Protein AF-A0A2K5IPX1-F1 (afdb_monomer)

Sequence (178 aa):
AFFWLVSLLISSLVWFMARVITDNKDGPTQKYLLIFGAFVSVYIQEVFRFAYYRLLKKASEGLKTINPGETAPSMRLLAYAFMTLVIILLHVFWGIVFFDGCEKKKWCLLLIVLLTHLLVSAQTFISSYYGINLVSAFIILVLMGTWAFFVAGGSCRSLKLCLLCQDKDFLLYNQRSR

Secondary structure (DSSP, 8-state):
-HHHHHHHHHHHHHHHHHHHHHTTS-HHHHHHHHHHHHHHHHHHHHHHHHHHHHHHHHHHHHHHHH-TT----HHHHHHHHHHHHHHHHHHHHHHHHHHHHHHTT-HHHHHHHHHHHHHHHHHHH-TT-HHHHHHHHHHHHHHHHHHHHHHTT--HHHHHHHHTT-THHHHHHHHH--

Foldseek 3Di:
DVLQVVLVVVLVVVVVVVCVVCVPDDPVVVVVVVVVSVVSSVVSNVVSVVVVVVVVVVVVVVVCVVPVDDPDDPVVVVLVVLLVVLVVLLVVLLVLQCVLCVVVVPVVSNVVSVVLVVVLVVLVVPPPCSPVNSVVSVVSSVVSVVVSCVSVVHDPVNVVCVVVVVCVVVVVVVVVVD

Organism: Colobus angolensis palliatus (NCBI:txid336983)

Mean predicted aligned error: 14.28 Å

Structure (mmCIF, N/CA/C/O backbone):
data_AF-A0A2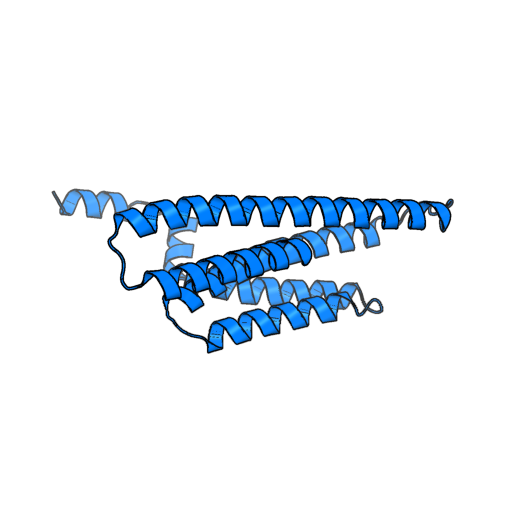K5IPX1-F1
#
_entry.id   AF-A0A2K5IPX1-F1
#
loop_
_atom_site.group_PDB
_atom_site.id
_atom_site.type_symbol
_atom_site.label_atom_id
_atom_site.label_alt_id
_atom_site.label_comp_id
_atom_site.label_asym_id
_atom_site.label_entity_id
_atom_site.label_seq_id
_atom_site.pdbx_PDB_ins_code
_atom_site.Cartn_x
_atom_site.Cartn_y
_atom_site.Cartn_z
_atom_site.occupancy
_atom_site.B_iso_or_equiv
_atom_site.auth_seq_id
_atom_site.auth_comp_id
_atom_site.auth_asym_id
_atom_site.auth_atom_id
_atom_site.pdbx_PDB_mode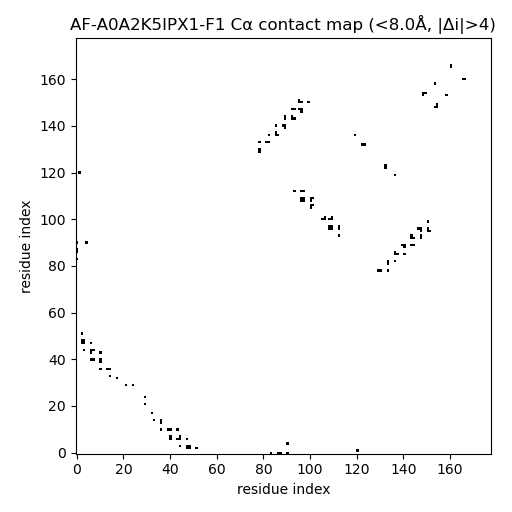l_num
ATOM 1 N N . ALA A 1 1 ? 3.191 -5.043 -6.472 1.00 53.41 1 ALA A N 1
ATOM 2 C CA . ALA A 1 1 ? 2.332 -4.205 -5.612 1.00 53.41 1 ALA A CA 1
ATOM 3 C C . ALA A 1 1 ? 0.844 -4.383 -5.945 1.00 53.41 1 ALA A C 1
ATOM 5 O O . ALA A 1 1 ? 0.111 -4.819 -5.071 1.00 53.41 1 ALA A O 1
ATOM 6 N N . PHE A 1 2 ? 0.424 -4.224 -7.211 1.00 62.25 2 PHE A N 1
ATOM 7 C CA . PHE A 1 2 ? -0.948 -4.514 -7.675 1.00 62.25 2 PHE A CA 1
ATOM 8 C C . PHE A 1 2 ? -1.516 -5.861 -7.178 1.00 62.25 2 PHE A C 1
ATOM 10 O O . PHE A 1 2 ? -2.516 -5.883 -6.472 1.00 62.25 2 PHE A O 1
ATOM 17 N N . PHE A 1 3 ? -0.827 -6.978 -7.444 1.00 65.75 3 PHE A N 1
ATOM 18 C CA . PHE A 1 3 ? -1.267 -8.315 -7.006 1.00 65.75 3 PHE A CA 1
ATOM 19 C C . PHE A 1 3 ? -1.369 -8.484 -5.483 1.00 65.75 3 PHE A C 1
ATOM 21 O O . PHE A 1 3 ? -2.189 -9.259 -5.004 1.00 65.75 3 PHE A O 1
ATOM 28 N N . TRP A 1 4 ? -0.564 -7.741 -4.724 1.00 70.19 4 TRP A N 1
ATOM 29 C CA . TRP A 1 4 ? -0.614 -7.748 -3.263 1.00 70.19 4 TRP A CA 1
ATOM 30 C C . TRP A 1 4 ? -1.805 -6.940 -2.719 1.00 70.19 4 TRP A C 1
ATOM 32 O O . TRP A 1 4 ? -2.346 -7.270 -1.673 1.00 70.19 4 TRP A O 1
ATOM 42 N N . LEU A 1 5 ? -2.275 -5.914 -3.436 1.00 61.34 5 LEU A N 1
ATOM 43 C CA . LEU A 1 5 ? -3.517 -5.228 -3.066 1.00 61.34 5 LEU A CA 1
ATOM 44 C C . LEU A 1 5 ? -4.761 -5.980 -3.491 1.00 61.34 5 LEU A C 1
ATOM 46 O O . LEU A 1 5 ? -5.743 -5.952 -2.764 1.00 61.34 5 LEU A O 1
ATOM 50 N N . VAL A 1 6 ? -4.732 -6.667 -4.631 1.00 69.56 6 VAL A N 1
ATOM 51 C CA . VAL A 1 6 ? -5.851 -7.525 -5.033 1.00 69.56 6 VAL A CA 1
ATOM 52 C C . VAL A 1 6 ? -6.066 -8.624 -3.988 1.00 69.56 6 VAL A C 1
ATOM 54 O O . VAL A 1 6 ? -7.203 -8.872 -3.596 1.00 69.56 6 VAL A O 1
ATOM 57 N N . SER A 1 7 ? -4.992 -9.216 -3.452 1.00 77.94 7 SER A N 1
ATOM 58 C CA . SER A 1 7 ? -5.108 -10.196 -2.366 1.00 77.94 7 SER A CA 1
ATOM 59 C C . SER A 1 7 ? -5.664 -9.589 -1.073 1.00 77.94 7 SER A C 1
ATOM 61 O O . SER A 1 7 ? -6.525 -10.200 -0.437 1.00 77.94 7 SER A O 1
ATOM 63 N N . LEU A 1 8 ? -5.239 -8.376 -0.706 1.00 72.38 8 LEU A N 1
ATOM 64 C CA . LEU A 1 8 ? -5.760 -7.643 0.454 1.00 72.38 8 LEU A CA 1
ATOM 65 C C . LEU A 1 8 ? -7.223 -7.211 0.292 1.00 72.38 8 LEU A C 1
ATOM 67 O O . LEU A 1 8 ? -7.990 -7.329 1.242 1.00 72.38 8 LEU A O 1
ATOM 71 N N . LEU A 1 9 ? -7.622 -6.758 -0.897 1.00 75.06 9 LEU A N 1
ATOM 72 C CA . LEU A 1 9 ? -8.988 -6.345 -1.221 1.00 75.06 9 LEU A CA 1
ATOM 73 C C . LEU A 1 9 ? -9.948 -7.537 -1.170 1.00 75.06 9 LEU A C 1
ATOM 75 O O . LEU A 1 9 ? -11.024 -7.447 -0.588 1.00 75.06 9 LEU A O 1
ATOM 79 N N . ILE A 1 10 ? -9.546 -8.677 -1.736 1.00 74.62 10 ILE A N 1
ATOM 80 C CA . ILE A 1 10 ? -10.332 -9.912 -1.645 1.00 74.62 10 ILE A CA 1
ATOM 81 C C . ILE A 1 10 ? -10.421 -10.362 -0.181 1.00 74.62 10 ILE A C 1
ATOM 83 O O . ILE A 1 10 ? -11.496 -10.733 0.283 1.00 74.62 10 ILE A O 1
ATOM 87 N N . SER A 1 11 ? -9.327 -10.258 0.579 1.00 75.69 11 SER A N 1
ATOM 88 C CA . SER A 1 11 ? -9.320 -10.597 2.007 1.00 75.69 11 SER A CA 1
ATOM 89 C C . SER A 1 11 ? -10.241 -9.693 2.836 1.00 75.69 11 SER A C 1
ATOM 91 O O . SER A 1 11 ? -10.954 -10.184 3.712 1.00 75.69 11 SER A O 1
ATOM 93 N N . SER A 1 12 ? -10.274 -8.386 2.557 1.00 74.81 12 SER A N 1
ATOM 94 C CA . SER A 1 12 ? -11.138 -7.439 3.269 1.00 74.81 12 SER A CA 1
ATOM 95 C C . SER A 1 12 ? -12.611 -7.576 2.875 1.00 74.81 12 SER A C 1
ATOM 97 O O . SER A 1 12 ? -13.475 -7.456 3.741 1.00 74.81 12 SER A O 1
ATOM 99 N N . LEU A 1 13 ? -12.914 -7.916 1.616 1.00 75.50 13 LEU A N 1
ATOM 100 C CA . LEU A 1 13 ? -14.268 -8.259 1.165 1.00 75.50 13 LEU A CA 1
ATOM 101 C C . LEU A 1 13 ? -14.794 -9.515 1.864 1.00 75.50 13 LEU A C 1
ATOM 103 O O . LEU A 1 13 ? -15.919 -9.514 2.357 1.00 75.50 13 LEU A O 1
ATOM 107 N N . VAL A 1 14 ? -13.975 -10.565 1.962 1.00 77.31 14 VAL A N 1
ATOM 108 C CA . VAL A 1 14 ? -14.332 -11.795 2.688 1.00 77.31 14 VAL A CA 1
ATOM 109 C C . VAL A 1 14 ? -14.613 -11.489 4.160 1.00 77.31 14 VAL A C 1
ATOM 111 O O . VAL A 1 14 ? -15.605 -11.964 4.712 1.00 77.31 14 VAL A O 1
ATOM 114 N N . TRP A 1 15 ? -13.790 -10.646 4.783 1.00 75.75 15 TRP A N 1
ATOM 115 C CA . TRP A 1 15 ? -13.996 -10.219 6.165 1.00 75.75 15 TRP A CA 1
ATOM 116 C C . TRP A 1 15 ? -15.272 -9.387 6.347 1.00 75.75 15 TRP A C 1
ATOM 118 O O . TRP A 1 15 ? -16.031 -9.612 7.289 1.00 75.75 15 TRP A O 1
ATOM 128 N N . PHE A 1 16 ? -15.543 -8.456 5.431 1.00 75.19 16 PHE A N 1
ATOM 129 C CA . PHE A 1 16 ? -16.749 -7.634 5.449 1.00 75.19 16 PHE A CA 1
ATOM 130 C C . PHE A 1 16 ? -18.013 -8.488 5.301 1.00 75.19 16 PHE A C 1
ATOM 132 O O . PHE A 1 16 ? -18.939 -8.355 6.099 1.00 75.19 16 PHE A O 1
ATOM 139 N N . MET A 1 17 ? -18.024 -9.424 4.348 1.00 74.75 17 MET A N 1
ATOM 140 C CA . MET A 1 17 ? -19.130 -10.367 4.170 1.00 74.75 17 MET A CA 1
ATOM 141 C C . MET A 1 17 ? -19.330 -11.238 5.413 1.00 74.75 17 MET A C 1
ATOM 143 O O . MET A 1 17 ? -20.458 -11.399 5.874 1.00 74.75 17 MET A O 1
ATOM 147 N N . ALA A 1 18 ? -18.245 -11.737 6.012 1.00 72.94 18 ALA A N 1
ATOM 148 C CA . ALA A 1 18 ? -18.313 -12.496 7.257 1.00 72.94 18 ALA A CA 1
ATOM 149 C C . ALA A 1 18 ? -18.906 -11.667 8.410 1.00 72.94 18 ALA A C 1
ATOM 151 O O . ALA A 1 18 ? -19.717 -12.180 9.181 1.00 72.94 18 ALA A O 1
ATOM 152 N N . ARG A 1 19 ? -18.557 -10.379 8.513 1.00 71.44 19 ARG A N 1
ATOM 153 C CA . ARG A 1 19 ? -19.121 -9.458 9.513 1.00 71.44 19 ARG A CA 1
ATOM 154 C C . ARG A 1 19 ? -20.604 -9.189 9.294 1.00 71.44 19 ARG A C 1
ATOM 156 O O . ARG A 1 19 ? -21.356 -9.301 10.251 1.00 71.44 19 ARG A O 1
ATOM 163 N N . VAL A 1 20 ? -21.026 -8.902 8.062 1.00 76.00 20 VAL A N 1
ATOM 164 C CA . VAL A 1 20 ? -22.441 -8.661 7.724 1.00 76.00 20 VAL A CA 1
ATOM 165 C C . VAL A 1 20 ? -23.308 -9.885 8.036 1.00 76.00 20 VAL A C 1
ATOM 167 O O . VAL A 1 20 ? -24.411 -9.744 8.548 1.00 76.00 20 VAL A O 1
ATOM 170 N N . ILE A 1 21 ? -22.800 -11.093 7.780 1.00 75.00 21 ILE A N 1
ATOM 171 C CA . ILE A 1 21 ? -23.526 -12.346 8.048 1.00 75.00 21 ILE A CA 1
ATOM 172 C C . ILE A 1 21 ? -23.577 -12.670 9.553 1.00 75.00 21 ILE A C 1
ATOM 174 O O . ILE A 1 21 ? -24.534 -13.282 10.024 1.00 75.00 21 ILE A O 1
ATOM 178 N N . THR A 1 22 ? -22.559 -12.268 10.318 1.00 69.62 22 THR A N 1
ATOM 179 C CA . THR A 1 22 ? -22.404 -12.646 11.737 1.00 69.62 22 THR A CA 1
ATOM 180 C C . THR A 1 22 ? -22.881 -11.558 12.708 1.00 69.62 22 THR A C 1
ATOM 182 O O . THR A 1 22 ? -22.761 -11.733 13.915 1.00 69.62 22 THR A O 1
ATOM 185 N N . ASP A 1 23 ? -23.464 -10.457 12.224 1.00 68.50 23 ASP A N 1
ATOM 186 C CA . ASP A 1 23 ? -23.859 -9.290 13.038 1.00 68.50 23 ASP A CA 1
ATOM 187 C C . ASP A 1 23 ? -24.820 -9.625 14.208 1.00 68.50 23 ASP A C 1
ATOM 189 O O . ASP A 1 23 ? -24.920 -8.866 15.163 1.00 68.50 23 ASP A O 1
ATOM 193 N N . ASN A 1 24 ? -25.463 -10.802 14.183 1.00 67.50 24 ASN A N 1
ATOM 194 C CA . ASN A 1 24 ? -26.419 -11.280 15.193 1.00 67.50 24 ASN A CA 1
ATOM 195 C C . ASN A 1 24 ? -25.903 -12.392 16.139 1.00 67.50 24 ASN A C 1
ATOM 197 O O . ASN A 1 24 ? -26.697 -12.941 16.900 1.00 67.50 24 ASN A O 1
ATOM 201 N N . LYS A 1 25 ? -24.621 -12.794 16.085 1.00 61.69 25 LYS A N 1
ATOM 202 C CA . LYS A 1 25 ? -24.084 -13.915 16.895 1.00 61.69 25 LYS A CA 1
ATOM 203 C C . LYS A 1 25 ? -23.077 -13.465 17.957 1.00 61.69 25 LYS A C 1
ATOM 205 O O . LYS A 1 25 ? -22.227 -12.619 17.700 1.00 61.69 25 LYS A O 1
ATOM 210 N N . ASP A 1 26 ? -23.145 -14.109 19.123 1.00 66.69 26 ASP A N 1
ATOM 211 C CA . ASP A 1 26 ? -22.382 -13.798 20.337 1.00 66.69 26 ASP A CA 1
ATOM 212 C C . ASP A 1 26 ? -20.861 -13.652 20.114 1.00 66.69 26 ASP A C 1
ATOM 214 O O . ASP A 1 26 ? -20.241 -14.367 19.315 1.00 66.69 26 ASP A O 1
ATOM 218 N N . GLY A 1 27 ? -20.236 -12.791 20.928 1.00 65.12 27 GLY A N 1
ATOM 219 C CA . GLY A 1 27 ? -18.807 -12.444 20.909 1.00 65.12 27 GLY A CA 1
ATOM 220 C C . GLY A 1 27 ? -17.769 -13.580 20.770 1.00 65.12 27 GLY A C 1
ATOM 221 O O . GLY A 1 27 ? -16.756 -13.344 20.101 1.00 65.12 27 GLY A O 1
ATOM 222 N N . PRO A 1 28 ? -17.943 -14.808 21.315 1.00 67.06 28 PRO A N 1
ATOM 223 C CA . PRO A 1 28 ? -16.983 -15.892 21.080 1.00 67.06 28 PRO A CA 1
ATOM 224 C C . PRO A 1 28 ? -16.897 -16.307 19.604 1.00 67.06 28 PRO A C 1
ATOM 226 O O . PRO A 1 28 ? -15.793 -16.499 19.095 1.00 67.06 28 PRO A O 1
ATOM 229 N N . THR A 1 29 ? -18.022 -16.368 18.883 1.00 69.19 29 THR A N 1
ATOM 230 C CA . THR A 1 29 ? -18.069 -16.783 17.466 1.00 69.19 29 THR A CA 1
ATOM 231 C C . THR A 1 29 ? -17.315 -15.798 16.572 1.00 69.19 29 THR A C 1
ATOM 233 O O . THR A 1 29 ? -16.590 -16.200 15.661 1.00 69.19 29 THR A O 1
ATOM 236 N N . GLN A 1 30 ? -17.404 -14.501 16.884 1.00 70.06 30 GLN A N 1
ATOM 237 C CA . GLN A 1 30 ? -16.664 -13.450 16.191 1.00 70.06 30 GLN A CA 1
ATOM 238 C C . GLN A 1 30 ? -15.146 -13.642 16.322 1.00 70.06 30 GLN A C 1
ATOM 240 O O . GLN A 1 30 ? -14.426 -13.499 15.336 1.00 70.06 30 GLN A O 1
ATOM 245 N N . LYS A 1 31 ? -14.641 -14.006 17.509 1.00 69.69 31 LYS A N 1
ATOM 246 C CA . LYS A 1 31 ? -13.200 -14.203 17.737 1.00 69.69 31 LYS A CA 1
ATOM 247 C C . LYS A 1 31 ? -12.637 -15.358 16.900 1.00 69.69 31 LYS A C 1
ATOM 249 O O . LYS A 1 31 ? -11.570 -15.209 16.308 1.00 69.69 31 LYS A O 1
ATOM 254 N N . TYR A 1 32 ? -13.367 -16.469 16.782 1.00 73.19 32 TYR A N 1
ATOM 255 C CA . TYR A 1 32 ? -12.979 -17.587 15.910 1.00 73.19 32 TYR A CA 1
ATOM 256 C C . TYR A 1 32 ? -13.036 -17.218 14.419 1.00 73.19 32 TYR A C 1
ATOM 258 O O . TYR A 1 32 ? -12.131 -17.577 13.667 1.00 73.19 32 TYR A O 1
ATOM 266 N N . LEU A 1 33 ? -14.038 -16.440 13.997 1.00 72.00 33 LEU A N 1
ATOM 267 C CA . LEU A 1 33 ? -14.144 -15.923 12.626 1.00 72.00 33 LEU A CA 1
ATOM 268 C C . LEU A 1 33 ? -13.006 -14.970 12.253 1.00 72.00 33 LEU A C 1
ATOM 270 O O . LEU A 1 33 ? -12.543 -15.003 11.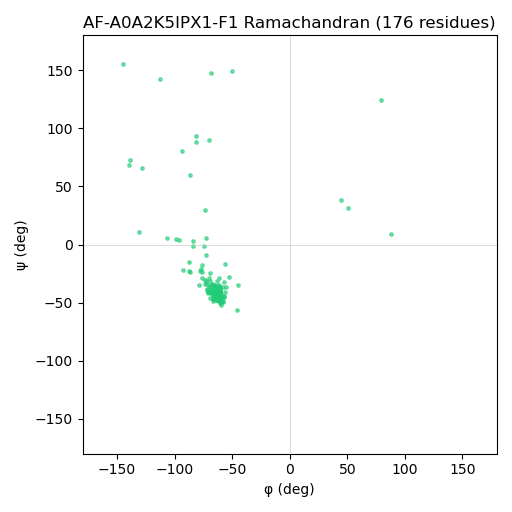116 1.00 72.00 33 LEU A O 1
ATOM 274 N N . LEU A 1 34 ? -12.522 -14.154 13.194 1.00 66.31 34 LEU A N 1
ATOM 275 C CA . LEU A 1 34 ? -11.353 -13.297 12.977 1.00 66.31 34 LEU A CA 1
ATOM 276 C C . LEU A 1 34 ? -10.086 -14.123 12.735 1.00 66.31 34 LEU A C 1
ATOM 278 O O . LEU A 1 34 ? -9.340 -13.835 11.802 1.00 66.31 34 LEU A O 1
ATOM 282 N N . ILE A 1 35 ? -9.866 -15.169 13.538 1.00 75.88 35 ILE A N 1
ATOM 283 C CA . ILE A 1 35 ? -8.717 -16.073 13.380 1.00 75.88 35 ILE A CA 1
ATOM 284 C C . ILE A 1 35 ? -8.806 -16.804 12.033 1.00 75.88 35 ILE A C 1
ATOM 286 O O . ILE A 1 35 ? -7.840 -16.820 11.274 1.00 75.88 35 ILE A O 1
ATOM 290 N N . PHE A 1 36 ? -9.977 -17.348 11.694 1.00 77.12 36 PHE A N 1
ATOM 291 C CA . PHE A 1 36 ? -10.211 -18.012 10.412 1.00 77.12 36 PHE A CA 1
ATOM 292 C C . PHE A 1 36 ? -10.015 -17.062 9.219 1.00 77.12 36 PHE A C 1
ATOM 294 O O . PHE A 1 36 ? -9.306 -17.395 8.270 1.00 77.12 36 PHE A O 1
ATOM 301 N N . GLY A 1 37 ? -10.573 -15.851 9.288 1.00 74.56 37 GLY A N 1
ATOM 302 C CA . GLY A 1 37 ? -10.399 -14.815 8.271 1.00 74.56 37 GLY A CA 1
ATOM 303 C C . GLY A 1 37 ? -8.937 -14.398 8.096 1.00 74.56 37 GLY A C 1
ATOM 304 O O . GLY A 1 37 ? -8.493 -14.201 6.966 1.00 74.56 37 GLY A O 1
ATOM 305 N N . ALA A 1 38 ? -8.157 -14.349 9.180 1.00 72.81 38 ALA A N 1
ATOM 306 C CA . ALA A 1 38 ? -6.722 -14.090 9.109 1.00 72.81 38 ALA A CA 1
ATOM 307 C C . ALA A 1 38 ? -5.985 -15.205 8.347 1.00 72.81 38 ALA A C 1
ATOM 309 O O . ALA A 1 38 ? -5.216 -14.905 7.434 1.00 72.81 38 ALA A O 1
ATOM 310 N N . PHE A 1 39 ? -6.273 -16.479 8.627 1.00 77.81 39 PHE A N 1
ATOM 311 C CA . PHE A 1 39 ? -5.690 -17.604 7.883 1.00 77.81 39 PHE A CA 1
ATOM 312 C C . PHE A 1 39 ? -6.051 -17.582 6.395 1.00 77.81 39 PHE A C 1
ATOM 314 O O . PHE A 1 39 ? -5.169 -17.732 5.547 1.00 77.81 39 PHE A O 1
ATOM 321 N N . VAL A 1 40 ? -7.323 -17.336 6.067 1.00 76.56 40 VAL A N 1
ATOM 322 C CA . VAL A 1 40 ? -7.782 -17.195 4.676 1.00 76.56 40 VAL A CA 1
ATOM 323 C C . VAL A 1 40 ? -7.067 -16.030 3.988 1.00 76.56 40 VAL A C 1
ATOM 325 O O . VAL A 1 40 ? -6.625 -16.168 2.848 1.00 76.56 40 VAL A O 1
ATOM 328 N N . SER A 1 41 ? -6.874 -14.908 4.686 1.00 73.06 41 SER A N 1
ATOM 329 C CA . SER A 1 41 ? -6.169 -13.751 4.132 1.00 73.06 41 SER A CA 1
ATOM 330 C C . SER A 1 41 ? -4.697 -14.042 3.830 1.00 73.06 41 SER A C 1
ATOM 332 O O . SER A 1 41 ? -4.213 -13.687 2.756 1.00 73.06 41 SER A O 1
ATOM 334 N N . VAL A 1 42 ? -3.996 -14.745 4.725 1.00 78.31 42 VAL A N 1
ATOM 335 C CA . VAL A 1 42 ? -2.595 -15.148 4.537 1.00 78.31 42 VAL A CA 1
ATOM 336 C C . VAL A 1 42 ? -2.478 -16.130 3.375 1.00 78.31 42 VAL A C 1
ATOM 338 O O . VAL A 1 42 ? -1.610 -15.969 2.522 1.00 78.31 42 VAL A O 1
ATOM 341 N N . TYR A 1 43 ? -3.394 -17.095 3.280 1.00 81.38 43 TYR A N 1
ATOM 342 C CA . TYR A 1 43 ? -3.429 -18.041 2.168 1.00 81.38 43 TYR A CA 1
ATOM 343 C C . TYR A 1 43 ? -3.573 -17.331 0.815 1.00 81.38 43 TYR A C 1
ATOM 345 O O . TYR A 1 43 ? -2.784 -17.565 -0.101 1.00 81.38 43 TYR A O 1
ATOM 353 N N . ILE A 1 44 ? -4.533 -16.408 0.699 1.00 74.31 44 ILE A N 1
ATOM 354 C CA . ILE A 1 44 ? -4.742 -15.626 -0.525 1.00 74.31 44 ILE A CA 1
ATOM 3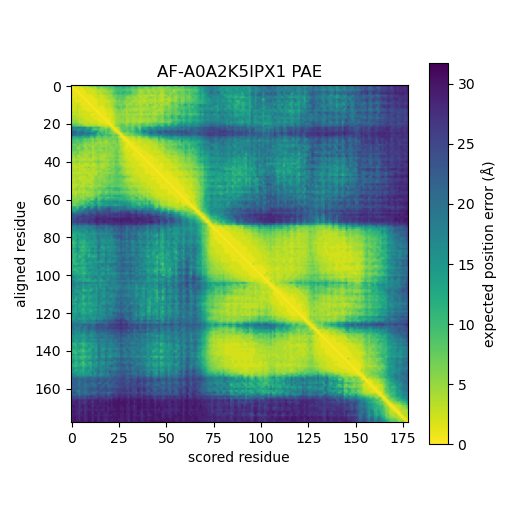55 C C . ILE A 1 44 ? -3.497 -14.775 -0.827 1.00 74.31 44 ILE A C 1
ATOM 357 O O . ILE A 1 44 ? -3.036 -14.737 -1.968 1.00 74.31 44 ILE A O 1
ATOM 361 N N . GLN A 1 45 ? -2.899 -14.133 0.179 1.00 75.06 45 GLN A N 1
ATOM 362 C CA . GLN A 1 45 ? -1.678 -13.338 0.007 1.00 75.06 45 GLN A CA 1
ATOM 363 C C . GLN A 1 45 ? -0.492 -14.167 -0.514 1.00 75.06 45 GLN A C 1
ATOM 365 O O . GLN A 1 45 ? 0.203 -13.716 -1.428 1.00 75.06 45 GLN A O 1
ATOM 370 N N . GLU A 1 46 ? -0.292 -15.384 -0.010 1.00 78.12 46 GLU A N 1
ATOM 371 C CA . GLU A 1 46 ? 0.777 -16.282 -0.459 1.00 78.12 46 GLU A CA 1
ATOM 372 C C . GLU A 1 46 ? 0.533 -16.828 -1.879 1.00 78.12 46 GLU A C 1
ATOM 374 O O . GLU A 1 46 ? 1.462 -16.883 -2.690 1.00 78.12 46 GLU A O 1
ATOM 379 N N . VAL A 1 47 ? -0.719 -17.123 -2.253 1.00 82.44 47 VAL A N 1
ATOM 380 C CA . VAL A 1 47 ? -1.074 -17.515 -3.634 1.00 82.44 47 VAL A CA 1
ATOM 381 C C . VAL A 1 47 ? -0.733 -16.402 -4.629 1.00 82.44 47 VAL A C 1
ATOM 383 O O . VAL A 1 47 ? -0.102 -16.650 -5.662 1.00 82.44 47 VAL A O 1
ATOM 386 N N . PHE A 1 48 ? -1.088 -15.154 -4.315 1.00 76.19 48 PHE A N 1
ATOM 387 C CA . PHE A 1 48 ? -0.757 -14.009 -5.166 1.00 76.19 48 PHE A CA 1
ATOM 388 C C . PHE A 1 48 ? 0.753 -13.726 -5.213 1.00 76.19 48 PHE A C 1
ATOM 390 O O . PHE A 1 48 ? 1.273 -13.347 -6.266 1.00 76.19 48 PHE A O 1
ATOM 397 N N . ARG A 1 49 ? 1.481 -13.960 -4.112 1.00 78.31 49 ARG A N 1
ATOM 398 C CA . ARG A 1 49 ? 2.949 -13.869 -4.065 1.00 78.31 49 ARG A CA 1
ATOM 399 C C . ARG A 1 49 ? 3.604 -14.902 -4.984 1.00 78.31 49 ARG A C 1
ATOM 401 O O . ARG A 1 49 ? 4.515 -14.558 -5.741 1.00 78.31 49 ARG A O 1
ATOM 408 N N . PHE A 1 50 ? 3.099 -16.132 -4.995 1.00 75.81 50 PHE A N 1
ATOM 409 C CA . PHE A 1 50 ? 3.571 -17.180 -5.896 1.00 75.81 50 PHE A CA 1
ATOM 410 C C . PHE A 1 50 ? 3.262 -16.877 -7.373 1.00 75.81 50 PHE A C 1
ATOM 412 O O . PHE A 1 50 ? 4.129 -17.032 -8.239 1.00 75.81 50 PHE A O 1
ATOM 419 N N . ALA A 1 51 ? 2.055 -16.388 -7.673 1.00 75.62 51 ALA A N 1
ATOM 420 C CA . ALA A 1 51 ? 1.664 -15.989 -9.026 1.00 75.62 51 ALA A CA 1
ATOM 421 C C . ALA A 1 51 ? 2.544 -14.848 -9.568 1.00 75.62 51 ALA A C 1
ATOM 423 O O . ALA A 1 51 ? 3.029 -14.919 -10.700 1.00 75.62 51 ALA A O 1
ATOM 424 N N . TYR A 1 52 ? 2.817 -13.837 -8.738 1.00 71.31 52 TYR A N 1
ATOM 425 C CA . TYR A 1 52 ? 3.725 -12.738 -9.067 1.00 71.31 52 TYR A CA 1
ATOM 426 C C . TYR A 1 52 ? 5.145 -13.229 -9.365 1.00 71.31 52 TYR A C 1
ATOM 428 O O . TYR A 1 52 ? 5.725 -12.845 -10.381 1.00 71.31 52 TYR A O 1
ATOM 436 N N . TYR A 1 53 ? 5.687 -14.119 -8.526 1.00 71.94 53 TYR A N 1
ATOM 437 C CA . TYR A 1 53 ? 7.000 -14.722 -8.756 1.00 71.94 53 TYR A CA 1
ATOM 438 C C . TYR A 1 53 ? 7.066 -15.448 -10.107 1.00 71.94 53 TYR A C 1
ATOM 440 O O . TYR A 1 53 ? 8.009 -15.243 -10.871 1.00 71.94 53 TYR A O 1
ATOM 448 N N . ARG A 1 54 ? 6.045 -16.247 -10.452 1.00 74.50 54 ARG A N 1
ATOM 449 C CA . ARG A 1 54 ? 5.992 -16.939 -11.751 1.00 74.50 54 ARG A CA 1
ATOM 450 C C . ARG A 1 54 ? 5.925 -15.975 -12.933 1.00 74.50 54 ARG A C 1
ATOM 452 O O . ARG A 1 54 ? 6.602 -16.209 -13.933 1.00 74.50 54 ARG A O 1
ATOM 459 N N . LEU A 1 55 ? 5.124 -14.916 -12.830 1.00 73.12 55 LEU A N 1
ATOM 460 C CA . LEU A 1 55 ? 5.010 -13.895 -13.874 1.00 73.12 55 LEU A CA 1
ATOM 461 C C . LEU A 1 55 ? 6.341 -13.172 -14.093 1.00 73.12 55 LEU A C 1
ATOM 463 O O . LEU A 1 55 ? 6.799 -13.076 -15.230 1.00 73.12 55 LEU A O 1
ATOM 467 N N . LEU A 1 56 ? 6.998 -12.738 -13.014 1.00 66.75 56 LEU A N 1
ATOM 468 C CA . LEU A 1 56 ? 8.317 -12.112 -13.092 1.00 66.75 56 LEU A CA 1
ATOM 469 C C . LEU A 1 56 ? 9.372 -13.047 -13.675 1.00 66.75 56 LEU A C 1
ATOM 471 O O . LEU A 1 56 ? 10.191 -12.610 -14.478 1.00 66.75 56 LEU A O 1
ATOM 475 N N . LYS A 1 57 ? 9.356 -14.325 -13.287 1.00 73.62 57 LYS A N 1
ATOM 476 C CA . LYS A 1 57 ? 10.307 -15.313 -13.797 1.00 73.62 57 LYS A CA 1
ATOM 477 C C . LYS A 1 57 ? 10.169 -15.479 -15.311 1.00 73.62 57 LYS A C 1
ATOM 479 O O . LYS A 1 57 ? 11.160 -15.335 -16.017 1.00 73.62 57 LYS A O 1
ATOM 484 N N . LYS A 1 58 ? 8.941 -15.653 -15.812 1.00 73.31 58 LYS A N 1
ATOM 485 C CA . LYS A 1 58 ? 8.670 -15.739 -17.257 1.00 73.31 58 LYS A CA 1
ATOM 486 C C . LYS A 1 58 ? 9.036 -14.458 -18.008 1.00 73.31 58 LYS A C 1
ATOM 488 O O . LYS A 1 58 ? 9.600 -14.531 -19.093 1.00 73.31 58 LYS A O 1
ATOM 493 N N . ALA A 1 59 ? 8.737 -13.290 -17.438 1.00 67.00 59 ALA A N 1
ATOM 494 C CA . ALA A 1 59 ? 9.090 -12.010 -18.048 1.00 67.00 59 ALA A CA 1
ATOM 495 C C . ALA A 1 59 ? 10.613 -11.796 -18.098 1.00 67.00 59 ALA A C 1
ATOM 497 O O . ALA A 1 59 ? 11.129 -11.325 -19.104 1.00 67.00 59 ALA A O 1
ATOM 498 N N . SER A 1 60 ? 11.337 -12.180 -17.042 1.00 68.19 60 SER A N 1
ATOM 499 C CA . SER A 1 60 ? 12.802 -12.098 -16.956 1.00 68.19 60 SER A CA 1
ATOM 500 C C . SER A 1 60 ? 13.492 -13.045 -17.940 1.00 68.19 60 SER A C 1
ATOM 502 O O . SER A 1 60 ? 14.432 -12.650 -18.627 1.00 68.19 60 SER A O 1
ATOM 504 N N . GLU A 1 61 ? 12.990 -14.275 -18.057 1.00 78.12 61 GLU A N 1
ATOM 505 C CA . GLU A 1 61 ? 13.456 -15.249 -19.047 1.00 78.12 61 GLU A CA 1
ATOM 506 C C . GLU A 1 61 ? 13.210 -14.742 -20.477 1.00 78.12 61 GLU A C 1
ATOM 508 O O . GLU A 1 61 ? 14.133 -14.756 -21.288 1.00 78.12 61 GLU A O 1
ATOM 513 N N . GLY A 1 62 ? 12.024 -14.185 -20.757 1.00 75.19 62 GLY A N 1
ATOM 514 C CA . GLY A 1 62 ? 11.713 -13.565 -22.049 1.00 75.19 62 GLY A CA 1
ATOM 515 C C . GLY A 1 62 ? 12.565 -12.328 -22.363 1.00 75.19 62 GLY A C 1
ATOM 516 O O . GLY A 1 62 ? 13.000 -12.147 -23.499 1.00 75.19 62 GLY A O 1
ATOM 517 N N . LEU A 1 63 ? 12.876 -11.494 -21.365 1.00 62.56 63 LEU A N 1
ATOM 518 C CA . LEU A 1 63 ? 13.758 -10.335 -21.550 1.00 62.56 63 LEU A CA 1
ATOM 519 C C . LEU A 1 63 ? 15.202 -10.750 -21.861 1.00 62.56 63 LEU A C 1
ATOM 521 O O . LEU A 1 63 ? 15.833 -10.155 -22.732 1.00 62.56 63 LEU A O 1
ATOM 525 N N . LYS A 1 64 ? 15.724 -11.778 -21.178 1.00 63.97 64 LYS A N 1
ATOM 526 C CA . LYS A 1 64 ? 17.092 -12.280 -21.394 1.00 63.97 64 LYS A CA 1
ATOM 527 C C . LYS A 1 64 ? 17.305 -12.838 -22.798 1.00 63.97 64 LYS A C 1
ATOM 529 O O . LYS A 1 64 ? 18.406 -12.726 -23.323 1.00 63.97 64 LYS A O 1
ATOM 534 N N . THR A 1 65 ? 16.269 -13.406 -23.414 1.00 70.50 65 THR A N 1
ATOM 535 C CA . THR A 1 65 ? 16.351 -13.920 -24.789 1.00 70.50 65 THR A CA 1
ATOM 536 C C . THR A 1 65 ? 16.319 -12.827 -25.856 1.00 70.50 65 THR A C 1
ATOM 538 O O . THR A 1 65 ? 16.801 -13.052 -26.959 1.00 70.50 65 THR A O 1
ATOM 541 N N . ILE A 1 66 ? 15.766 -11.649 -25.543 1.00 70.19 66 ILE A N 1
ATOM 542 C CA . ILE A 1 66 ? 15.588 -10.553 -26.510 1.00 70.19 66 ILE A CA 1
ATOM 543 C C . ILE A 1 66 ? 16.774 -9.575 -26.484 1.00 70.19 66 ILE A C 1
ATOM 545 O O . ILE A 1 66 ? 17.009 -8.881 -27.468 1.00 70.19 66 ILE A O 1
ATOM 549 N N . ASN A 1 67 ? 17.545 -9.523 -25.391 1.00 61.81 67 ASN A N 1
ATOM 550 C CA . ASN A 1 67 ? 18.576 -8.500 -25.212 1.00 61.81 67 ASN A CA 1
ATOM 551 C C . ASN A 1 67 ? 19.893 -9.033 -24.603 1.00 61.81 67 ASN A C 1
ATOM 553 O O . ASN A 1 67 ? 20.196 -8.759 -23.440 1.00 61.81 67 ASN A O 1
ATOM 557 N N . PRO A 1 68 ? 20.698 -9.795 -25.367 1.00 59.62 68 PRO A N 1
ATOM 558 C CA . PRO A 1 68 ? 21.939 -10.395 -24.871 1.00 59.62 68 PRO A CA 1
ATOM 559 C C . PRO A 1 68 ? 23.116 -9.410 -24.690 1.00 59.62 68 PRO A C 1
ATOM 561 O O . PRO A 1 68 ? 24.181 -9.845 -24.262 1.00 59.62 68 PRO A O 1
ATOM 564 N N . GLY A 1 69 ? 22.965 -8.114 -25.011 1.00 58.09 69 GLY A N 1
ATOM 565 C CA . GLY A 1 69 ? 24.097 -7.182 -25.170 1.00 58.09 69 GLY A CA 1
ATOM 566 C C . GLY A 1 69 ? 24.021 -5.830 -24.448 1.00 58.09 69 GLY A C 1
ATOM 567 O O . GLY A 1 69 ? 24.841 -4.965 -24.743 1.00 58.09 69 GLY A O 1
ATOM 568 N N . GLU A 1 70 ? 23.076 -5.588 -23.535 1.00 53.22 70 GLU A N 1
ATOM 569 C CA . GLU A 1 70 ? 22.944 -4.251 -22.930 1.00 53.22 70 GLU A CA 1
ATOM 570 C C . GLU A 1 70 ? 23.944 -4.024 -21.781 1.00 53.22 70 GLU A C 1
ATOM 572 O O . GLU A 1 70 ? 23.692 -4.329 -20.612 1.00 53.22 70 GLU A O 1
ATOM 577 N N . THR A 1 71 ? 25.099 -3.447 -22.119 1.00 55.50 71 THR A N 1
ATOM 578 C CA . THR A 1 71 ? 26.043 -2.857 -21.165 1.00 55.50 71 THR A CA 1
ATOM 579 C C . THR A 1 71 ? 25.426 -1.570 -20.589 1.00 55.50 71 THR A C 1
ATOM 581 O O . THR A 1 71 ? 25.609 -0.479 -21.118 1.00 55.50 71 THR A O 1
ATOM 584 N N . ALA A 1 72 ? 24.700 -1.751 -19.478 1.00 57.56 72 ALA A N 1
ATOM 585 C CA . ALA A 1 72 ? 24.098 -0.776 -18.553 1.00 57.56 72 ALA A CA 1
ATOM 586 C C . ALA A 1 72 ? 22.766 -0.088 -18.942 1.00 57.56 72 ALA A C 1
ATOM 588 O O . ALA A 1 72 ? 22.717 0.736 -19.850 1.00 57.56 72 ALA A O 1
ATOM 589 N N . PRO A 1 73 ? 21.752 -0.220 -18.055 1.00 54.69 73 PRO A N 1
ATOM 590 C CA . PRO A 1 73 ? 20.767 0.835 -17.852 1.00 54.69 73 PRO A CA 1
ATOM 591 C C . PRO A 1 73 ? 20.631 1.178 -16.358 1.00 54.69 73 PRO A C 1
ATOM 593 O O . PRO A 1 73 ? 19.582 0.961 -15.746 1.00 54.69 73 PRO A O 1
ATOM 596 N N . SER A 1 74 ? 21.684 1.722 -15.738 1.00 62.44 74 SER A N 1
ATOM 597 C CA . SER A 1 74 ? 21.674 2.075 -14.306 1.00 62.44 74 SER A CA 1
ATOM 598 C C . SER A 1 74 ? 20.536 3.041 -13.947 1.00 62.44 74 SER A C 1
ATOM 600 O O . SER A 1 74 ? 19.848 2.832 -12.952 1.00 62.44 74 SER A O 1
ATOM 602 N N . MET A 1 75 ? 20.257 4.044 -14.788 1.00 60.69 75 MET A N 1
ATOM 603 C CA . MET A 1 75 ? 19.205 5.037 -14.523 1.00 60.69 75 MET A CA 1
ATOM 604 C C . MET A 1 75 ? 17.780 4.489 -14.670 1.00 60.69 75 MET A C 1
ATOM 606 O O . MET A 1 75 ? 16.915 4.837 -13.871 1.00 60.69 75 MET A O 1
ATOM 610 N N . ARG A 1 76 ? 17.510 3.620 -15.655 1.00 64.69 76 ARG A N 1
ATOM 611 C CA . ARG A 1 76 ? 16.178 3.003 -15.808 1.00 64.69 76 ARG A CA 1
ATOM 612 C C . ARG A 1 76 ? 15.912 1.995 -14.700 1.00 64.69 76 ARG A C 1
ATOM 614 O O . ARG A 1 76 ? 14.822 1.991 -14.140 1.00 64.69 76 ARG A O 1
ATOM 621 N N . LEU A 1 77 ? 16.911 1.187 -14.346 1.00 69.12 77 LEU A N 1
ATOM 622 C CA . LEU A 1 77 ? 16.821 0.263 -13.218 1.00 69.12 77 LEU A CA 1
ATOM 623 C C . LEU A 1 77 ? 16.548 1.020 -11.910 1.00 69.12 77 LEU A C 1
ATOM 625 O O . LEU A 1 77 ? 15.652 0.649 -11.155 1.00 69.12 77 LEU A O 1
ATOM 629 N N . LEU A 1 78 ? 17.273 2.117 -11.681 1.00 69.38 78 LEU A N 1
ATOM 630 C CA . LEU A 1 78 ? 17.087 2.984 -10.523 1.00 69.38 78 LEU A CA 1
ATOM 631 C C . LEU A 1 78 ? 15.693 3.632 -10.518 1.00 69.38 78 LEU A C 1
ATOM 633 O O . LEU A 1 78 ? 15.023 3.628 -9.488 1.00 69.38 78 LEU A O 1
ATOM 637 N N . ALA A 1 79 ? 15.208 4.114 -11.667 1.00 67.38 79 ALA A N 1
ATOM 638 C CA . ALA A 1 79 ? 13.854 4.647 -11.801 1.00 67.38 79 ALA A CA 1
ATOM 639 C C . ALA A 1 79 ? 12.787 3.586 -11.485 1.00 67.38 79 ALA A C 1
ATOM 641 O O . ALA A 1 79 ? 11.850 3.868 -10.743 1.00 67.38 79 ALA A O 1
ATOM 642 N N . TYR A 1 80 ? 12.944 2.348 -11.964 1.00 74.12 80 TYR A N 1
ATOM 643 C CA . TYR A 1 80 ? 12.039 1.248 -11.620 1.00 74.12 80 TYR A CA 1
ATOM 644 C C . TYR A 1 80 ? 12.105 0.869 -10.134 1.00 74.12 80 TYR A C 1
ATOM 646 O O . TYR A 1 80 ? 11.066 0.577 -9.533 1.00 74.12 80 TYR A O 1
ATOM 654 N N . ALA A 1 81 ? 13.287 0.916 -9.515 1.00 74.62 81 ALA A N 1
ATOM 655 C CA . ALA A 1 81 ? 13.451 0.686 -8.082 1.00 74.62 81 ALA A CA 1
ATOM 656 C C . ALA A 1 81 ? 12.730 1.763 -7.249 1.00 74.62 81 ALA A C 1
ATOM 658 O O . ALA A 1 81 ? 11.946 1.426 -6.360 1.00 74.62 81 ALA A O 1
ATOM 659 N N . PHE A 1 82 ? 12.911 3.045 -7.584 1.00 74.19 82 PHE A N 1
ATOM 660 C CA . PHE A 1 82 ? 12.209 4.151 -6.925 1.00 74.19 82 PHE A CA 1
ATOM 661 C C . PHE A 1 82 ? 10.698 4.105 -7.151 1.00 74.19 82 PHE A C 1
ATOM 663 O O . PHE A 1 82 ? 9.944 4.259 -6.194 1.00 74.19 82 PHE A O 1
ATOM 670 N N . MET A 1 83 ? 10.238 3.819 -8.372 1.00 77.31 83 MET A N 1
ATOM 671 C CA . MET A 1 83 ? 8.813 3.609 -8.646 1.00 77.31 83 MET A CA 1
ATOM 672 C C . MET A 1 83 ? 8.244 2.489 -7.776 1.00 77.31 83 MET A C 1
ATOM 674 O O . MET A 1 83 ? 7.186 2.643 -7.177 1.00 77.31 83 MET A O 1
ATOM 678 N N . THR A 1 84 ? 8.963 1.373 -7.646 1.00 78.31 84 THR A N 1
ATOM 679 C CA . THR A 1 84 ? 8.523 0.250 -6.809 1.00 78.31 84 THR A CA 1
ATOM 680 C C . THR A 1 84 ? 8.409 0.656 -5.338 1.00 78.31 84 THR A C 1
ATOM 682 O O . THR A 1 84 ? 7.405 0.335 -4.703 1.00 78.31 84 THR A O 1
ATOM 685 N N . LEU A 1 85 ? 9.382 1.406 -4.809 1.00 80.75 85 LEU A N 1
ATOM 686 C CA . LEU A 1 85 ? 9.348 1.940 -3.444 1.00 80.75 85 LEU A CA 1
ATOM 687 C C . LEU A 1 85 ? 8.144 2.868 -3.218 1.00 80.75 85 LEU A C 1
ATOM 689 O O . LEU A 1 85 ? 7.396 2.680 -2.259 1.00 80.75 85 LEU A O 1
ATOM 693 N N . VAL A 1 86 ? 7.938 3.836 -4.116 1.00 81.62 86 VAL A N 1
ATOM 694 C CA . VAL A 1 86 ? 6.825 4.798 -4.054 1.00 81.62 86 VAL A CA 1
ATOM 695 C C . VAL A 1 86 ? 5.487 4.071 -4.048 1.00 81.62 86 VAL A C 1
ATOM 697 O O . VAL A 1 86 ? 4.627 4.361 -3.220 1.00 81.62 86 VAL A O 1
ATOM 700 N N . ILE A 1 87 ? 5.325 3.077 -4.921 1.00 81.19 87 ILE A N 1
ATOM 701 C CA . ILE A 1 87 ? 4.093 2.299 -5.004 1.00 81.19 87 ILE A CA 1
ATOM 702 C C . ILE A 1 87 ? 3.856 1.498 -3.715 1.00 81.19 87 ILE A C 1
ATOM 704 O O . ILE A 1 87 ? 2.728 1.472 -3.229 1.00 81.19 87 ILE A O 1
ATOM 708 N N . ILE A 1 88 ? 4.888 0.878 -3.130 1.00 82.75 88 ILE A N 1
ATOM 709 C CA . ILE A 1 88 ? 4.752 0.142 -1.861 1.00 82.75 88 ILE A CA 1
ATOM 710 C C . ILE A 1 88 ? 4.313 1.079 -0.729 1.00 82.75 88 ILE A C 1
ATOM 712 O O . ILE A 1 88 ? 3.363 0.761 -0.018 1.00 82.75 88 ILE A O 1
ATOM 716 N N . LEU A 1 89 ? 4.952 2.242 -0.575 1.00 80.31 89 LEU A N 1
ATOM 717 C CA . LEU A 1 89 ? 4.583 3.207 0.467 1.00 80.31 89 LEU A CA 1
ATOM 718 C C . LEU A 1 89 ? 3.160 3.744 0.269 1.00 80.31 89 LEU A C 1
ATOM 720 O O . LEU A 1 89 ? 2.379 3.816 1.217 1.00 80.31 89 LEU A O 1
ATOM 724 N N . LEU A 1 90 ? 2.790 4.048 -0.975 1.00 84.12 90 LEU A N 1
ATOM 725 C CA . LEU A 1 90 ? 1.453 4.521 -1.318 1.00 84.12 90 LEU A CA 1
ATOM 726 C C . LEU A 1 90 ? 0.374 3.473 -0.995 1.00 84.12 90 LEU A C 1
ATOM 728 O O . LEU A 1 90 ? -0.703 3.823 -0.522 1.00 84.12 90 LEU A O 1
ATOM 732 N N . HIS A 1 91 ? 0.679 2.182 -1.168 1.00 76.56 91 HIS A N 1
ATOM 733 C CA . HIS A 1 91 ? -0.212 1.084 -0.779 1.00 76.56 91 HIS A CA 1
ATOM 734 C C . HIS A 1 91 ? -0.450 1.011 0.732 1.00 76.56 91 HIS A C 1
ATOM 736 O O . HIS A 1 91 ? -1.575 0.748 1.154 1.00 76.56 91 HIS A O 1
ATOM 742 N N . VAL A 1 92 ? 0.579 1.262 1.545 1.00 82.00 92 VAL A N 1
ATOM 743 C CA . VAL A 1 92 ? 0.430 1.313 3.007 1.00 82.00 92 VAL A CA 1
ATOM 744 C C . VAL A 1 92 ? -0.514 2.452 3.400 1.00 82.00 92 VAL A C 1
ATOM 746 O O . VAL A 1 92 ? -1.452 2.232 4.165 1.00 82.00 92 VAL A O 1
ATOM 749 N N . PHE A 1 93 ? -0.334 3.645 2.822 1.00 84.56 93 PHE A N 1
ATOM 750 C CA . PHE A 1 93 ? -1.212 4.790 3.089 1.00 84.56 93 PHE A CA 1
ATOM 751 C C . PHE A 1 93 ? -2.653 4.556 2.628 1.00 84.56 93 PHE A C 1
ATOM 753 O O . PHE A 1 93 ? -3.584 4.851 3.377 1.00 84.56 93 PHE A O 1
ATOM 760 N N . TRP A 1 94 ? -2.859 3.967 1.447 1.00 80.31 94 TRP A N 1
ATOM 761 C CA . TRP A 1 94 ? -4.194 3.574 0.992 1.00 80.31 94 TRP A CA 1
ATOM 762 C C . TRP A 1 94 ? -4.859 2.563 1.925 1.00 80.31 94 TRP A C 1
ATOM 764 O O . TRP A 1 94 ? -6.047 2.705 2.191 1.00 80.31 94 TRP A O 1
ATOM 774 N N . GLY A 1 95 ? -4.113 1.593 2.464 1.00 75.81 95 GLY A N 1
ATOM 775 C CA . GLY A 1 95 ? -4.628 0.647 3.455 1.00 75.81 95 GLY A CA 1
ATOM 776 C C . GLY A 1 95 ? -5.144 1.343 4.716 1.00 75.81 95 GLY A C 1
ATOM 777 O O . GLY A 1 95 ? -6.270 1.090 5.132 1.00 75.81 95 GLY A O 1
ATOM 778 N N . ILE A 1 96 ? -4.365 2.272 5.281 1.00 80.56 96 ILE A N 1
ATOM 779 C CA . ILE A 1 96 ? -4.752 3.041 6.480 1.00 80.56 96 ILE A CA 1
ATOM 780 C C . ILE A 1 96 ? -6.042 3.835 6.230 1.00 80.56 96 ILE A C 1
ATOM 782 O O . ILE A 1 96 ? -6.988 3.751 7.012 1.00 80.56 96 ILE A O 1
ATOM 786 N N . VAL A 1 97 ? -6.107 4.571 5.116 1.00 80.50 97 VAL A N 1
ATOM 787 C CA . VAL A 1 97 ? -7.282 5.388 4.769 1.00 80.50 97 VAL A CA 1
ATOM 788 C C . VAL A 1 97 ? -8.500 4.515 4.443 1.00 80.50 97 VAL A C 1
ATOM 790 O O . VAL A 1 97 ? -9.627 4.877 4.779 1.00 80.50 97 VAL A O 1
ATOM 793 N N . PHE A 1 98 ? -8.291 3.347 3.832 1.00 76.38 98 PHE A N 1
ATOM 794 C CA . PHE A 1 98 ? -9.348 2.375 3.558 1.00 76.38 98 PHE A CA 1
ATOM 795 C C . PHE A 1 98 ? -9.944 1.803 4.849 1.00 76.38 98 PHE A C 1
ATOM 797 O O . PHE A 1 98 ? -11.166 1.765 4.993 1.00 76.38 98 PHE A O 1
ATOM 804 N N . PHE A 1 99 ? -9.109 1.389 5.806 1.00 73.81 99 PHE A N 1
ATOM 805 C CA . PHE A 1 99 ? -9.593 0.871 7.087 1.00 73.81 99 PHE A CA 1
ATOM 806 C C . PHE A 1 99 ? -10.359 1.939 7.882 1.00 73.81 99 PHE A C 1
ATOM 808 O O . PHE A 1 99 ? -11.465 1.657 8.338 1.00 73.81 99 PHE A O 1
ATOM 815 N N . ASP A 1 100 ? -9.868 3.182 7.933 1.00 78.00 100 ASP A N 1
ATOM 816 C CA . ASP A 1 100 ? -10.589 4.298 8.568 1.00 78.00 100 ASP A CA 1
ATOM 817 C C . ASP A 1 100 ? -11.936 4.605 7.888 1.00 78.00 100 ASP A C 1
ATOM 819 O O . ASP A 1 100 ? -12.951 4.842 8.549 1.00 78.00 100 ASP A O 1
ATOM 823 N N . GLY A 1 101 ? -11.975 4.566 6.551 1.00 73.38 101 GLY A N 1
ATOM 824 C CA . GLY A 1 101 ? -13.203 4.748 5.778 1.00 73.38 101 GLY A CA 1
ATOM 825 C C . GLY A 1 101 ? -14.252 3.671 6.071 1.00 73.38 101 GLY A C 1
ATOM 826 O O . GLY A 1 101 ? -15.440 3.990 6.193 1.00 73.38 101 GLY A O 1
ATOM 827 N N . CYS A 1 102 ? -13.812 2.419 6.232 1.00 69.44 102 CYS A N 1
ATOM 828 C CA . CYS A 1 102 ? -14.656 1.287 6.616 1.00 69.44 102 CYS A CA 1
ATOM 829 C C . CYS A 1 102 ? -15.195 1.437 8.045 1.00 69.44 102 CYS A C 1
ATOM 831 O O . CYS A 1 102 ? -16.398 1.280 8.258 1.00 69.44 102 CYS A O 1
ATOM 833 N N . GLU A 1 103 ? -14.340 1.788 9.010 1.00 70.94 103 GLU A N 1
ATOM 834 C CA . GLU A 1 103 ? -14.739 1.992 10.410 1.00 70.94 103 GLU A CA 1
ATOM 835 C C . GLU A 1 103 ? -15.763 3.123 10.553 1.00 70.94 103 GLU A C 1
ATOM 837 O O . GLU A 1 103 ? -16.766 2.982 11.254 1.00 70.94 103 GLU A O 1
ATOM 842 N N . LYS A 1 104 ? -15.573 4.223 9.815 1.00 74.81 104 LYS A N 1
ATOM 843 C CA . LYS A 1 104 ? -16.476 5.384 9.832 1.00 74.81 104 LYS A CA 1
ATOM 844 C C . LYS A 1 104 ? -17.692 5.238 8.907 1.00 74.81 104 LYS A C 1
ATOM 846 O O . LYS A 1 104 ? -18.464 6.189 8.788 1.00 74.81 104 LYS A O 1
ATOM 851 N N . LYS A 1 105 ? -17.867 4.088 8.236 1.00 76.50 105 LYS A N 1
ATOM 852 C CA . LY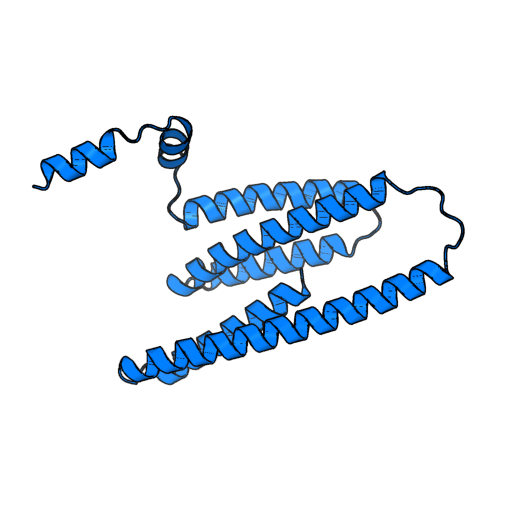S A 1 105 ? -18.922 3.815 7.232 1.00 76.50 105 LYS A CA 1
ATOM 853 C C . LYS A 1 105 ? -19.021 4.887 6.130 1.00 76.50 105 LYS A C 1
ATOM 855 O O . LYS A 1 105 ? -20.096 5.150 5.590 1.00 76.50 105 LYS A O 1
ATOM 860 N N . LYS A 1 106 ? -17.900 5.524 5.778 1.00 73.69 106 LYS A N 1
ATOM 861 C CA . LYS A 1 106 ? -17.833 6.581 4.757 1.00 73.69 106 LYS A CA 1
ATOM 862 C C . LYS A 1 106 ? -17.479 5.984 3.398 1.00 73.69 106 LYS A C 1
ATOM 864 O O . LYS A 1 106 ? -16.344 6.075 2.937 1.00 73.69 106 LYS A O 1
ATOM 869 N N . TRP A 1 107 ? -18.479 5.425 2.725 1.00 72.62 107 TRP A N 1
ATOM 870 C CA . TRP A 1 107 ? -18.326 4.760 1.424 1.00 72.62 107 TRP A CA 1
ATOM 871 C C . TRP A 1 107 ? -17.709 5.647 0.330 1.00 72.62 107 TRP A C 1
ATOM 873 O O . TRP A 1 107 ? -16.935 5.154 -0.488 1.00 72.62 107 TRP A O 1
ATOM 883 N N . CYS A 1 108 ? -17.956 6.963 0.354 1.00 80.31 108 CYS A N 1
ATOM 884 C CA . CYS A 1 108 ? -17.325 7.898 -0.585 1.00 80.31 108 CYS A CA 1
ATOM 885 C C . CYS A 1 108 ? -15.792 7.932 -0.461 1.00 80.31 108 CYS A C 1
ATOM 887 O O . CYS A 1 108 ? -15.109 8.062 -1.472 1.00 80.31 108 CYS A O 1
ATOM 889 N N . LEU A 1 109 ? -15.236 7.782 0.749 1.00 75.31 109 LEU A N 1
ATOM 890 C CA . LEU A 1 109 ? -13.781 7.737 0.945 1.00 75.31 109 LEU A CA 1
ATOM 891 C C . LEU A 1 109 ? -13.181 6.462 0.349 1.00 75.31 109 LEU A C 1
ATOM 893 O O . LEU A 1 109 ? -12.131 6.519 -0.284 1.00 75.31 109 LEU A O 1
ATOM 897 N N . LEU A 1 110 ? -13.878 5.332 0.486 1.00 71.56 110 LEU A N 1
ATOM 898 C CA . LEU A 1 110 ? -13.462 4.060 -0.108 1.00 71.56 110 LEU A CA 1
ATOM 899 C C . LEU A 1 110 ? -13.446 4.139 -1.639 1.00 71.56 110 LEU A C 1
ATOM 901 O O . LEU A 1 110 ? -12.493 3.679 -2.268 1.00 71.56 110 LEU A O 1
ATOM 905 N N . LEU A 1 111 ? -14.458 4.782 -2.231 1.00 73.12 111 LEU A N 1
ATOM 906 C CA . LEU A 1 111 ? -14.517 5.006 -3.675 1.00 73.12 111 LEU A CA 1
ATOM 907 C C . LEU A 1 111 ? -13.360 5.893 -4.162 1.00 73.12 111 LEU A C 1
ATOM 909 O O . LEU A 1 111 ? -12.751 5.582 -5.180 1.00 73.12 111 LEU A O 1
ATOM 913 N N . ILE A 1 112 ? -13.006 6.952 -3.425 1.00 79.88 112 ILE A N 1
ATOM 914 C CA . ILE A 1 112 ? -11.868 7.830 -3.756 1.00 79.88 112 ILE A CA 1
ATOM 915 C C . ILE A 1 112 ? -10.535 7.072 -3.675 1.00 79.88 112 ILE A C 1
ATOM 917 O O . ILE A 1 112 ? -9.690 7.208 -4.563 1.00 79.88 112 ILE A O 1
ATOM 921 N N . VAL A 1 113 ? -10.337 6.241 -2.649 1.00 78.75 113 VAL A N 1
ATOM 922 C CA . VAL A 1 113 ? -9.129 5.407 -2.522 1.00 78.75 113 VAL A CA 1
ATOM 923 C C . VAL A 1 113 ? -9.014 4.438 -3.700 1.00 78.75 113 VAL A C 1
ATOM 925 O O . VAL A 1 113 ? -7.951 4.334 -4.309 1.00 78.75 113 VAL A O 1
ATOM 928 N N . LEU A 1 114 ? -10.117 3.796 -4.091 1.00 74.69 114 LEU A N 1
ATOM 929 C CA . LEU A 1 114 ? -10.151 2.919 -5.261 1.00 74.69 114 LEU A CA 1
ATOM 930 C C . LEU A 1 114 ? -9.846 3.680 -6.562 1.00 74.69 114 LEU A C 1
ATOM 932 O O . LEU A 1 114 ? -9.090 3.195 -7.403 1.00 74.69 114 LEU A O 1
ATOM 936 N N . LEU A 1 115 ? -10.390 4.890 -6.716 1.00 75.12 115 LEU A N 1
ATOM 937 C CA . LEU A 1 115 ? -10.184 5.718 -7.904 1.00 75.12 115 LEU A CA 1
ATOM 938 C C . LEU A 1 115 ? -8.725 6.184 -8.029 1.00 75.12 115 LEU A C 1
ATOM 940 O O . LEU A 1 115 ? -8.139 6.106 -9.107 1.00 75.12 115 LEU A O 1
ATOM 944 N N . THR A 1 116 ? -8.118 6.634 -6.925 1.00 80.06 116 THR A N 1
ATOM 945 C CA . THR A 1 116 ? -6.705 7.058 -6.899 1.00 80.06 116 THR A CA 1
ATOM 946 C C . THR A 1 116 ? -5.754 5.889 -7.153 1.00 80.06 116 THR A C 1
ATOM 948 O O . THR A 1 116 ? -4.750 6.050 -7.847 1.00 80.06 116 THR A O 1
ATOM 951 N N . HIS A 1 117 ? -6.099 4.691 -6.678 1.00 77.25 117 HIS A N 1
ATOM 952 C CA . HIS A 1 117 ? -5.370 3.459 -6.976 1.00 77.25 117 HIS A CA 1
ATOM 953 C C . HIS A 1 117 ? -5.416 3.087 -8.463 1.00 77.25 117 HIS A C 1
ATOM 955 O O . HIS A 1 117 ? -4.376 2.796 -9.069 1.00 77.25 117 HIS A O 1
ATOM 961 N N . LEU A 1 118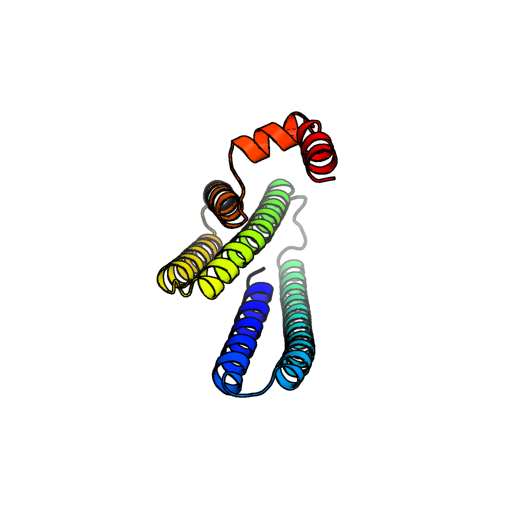 ? -6.605 3.152 -9.067 1.00 73.25 118 LEU A N 1
ATOM 962 C CA . LEU A 1 118 ? -6.798 2.873 -10.487 1.00 73.25 118 LEU A CA 1
ATOM 963 C C . LEU A 1 118 ? -6.055 3.890 -11.363 1.00 73.25 118 LEU A C 1
ATOM 965 O O . LEU A 1 118 ? -5.405 3.502 -12.333 1.00 73.25 118 LEU A O 1
ATOM 969 N N . LEU A 1 119 ? -6.086 5.171 -10.985 1.00 78.19 119 LEU A N 1
ATOM 970 C CA . LEU A 1 119 ? -5.391 6.247 -11.688 1.00 78.19 119 LEU A CA 1
ATOM 971 C C . LEU A 1 119 ? -3.871 6.027 -11.714 1.00 78.19 119 LEU A C 1
ATOM 973 O O . LEU A 1 119 ? -3.260 6.083 -12.778 1.00 78.19 119 LEU A O 1
ATOM 977 N N . VAL A 1 120 ? -3.257 5.711 -10.570 1.00 78.94 120 VAL A N 1
ATOM 978 C CA . VAL A 1 120 ? -1.809 5.437 -10.484 1.00 78.94 120 VAL A CA 1
ATOM 979 C C . VAL A 1 120 ? -1.427 4.165 -11.251 1.00 78.94 120 VAL A C 1
ATOM 981 O O . VAL A 1 120 ? -0.366 4.100 -11.879 1.00 78.94 120 VAL A O 1
ATOM 984 N N . SER A 1 121 ? -2.303 3.157 -11.253 1.00 75.19 121 SER A N 1
ATOM 985 C CA . SER A 1 121 ? -2.109 1.931 -12.034 1.00 75.19 121 SER A CA 1
ATOM 986 C C . SER A 1 121 ? -2.142 2.216 -13.541 1.00 75.19 121 SER A C 1
ATOM 988 O O . SER A 1 121 ? -1.255 1.766 -14.263 1.00 75.19 121 SER A O 1
ATOM 990 N N . ALA A 1 122 ? -3.097 3.029 -14.005 1.00 75.44 122 ALA A N 1
ATOM 991 C CA . ALA A 1 122 ? -3.185 3.474 -15.397 1.00 75.44 122 ALA A CA 1
ATOM 992 C C . ALA A 1 122 ? -1.982 4.340 -15.805 1.00 75.44 122 ALA A C 1
ATOM 994 O O . ALA A 1 122 ? -1.417 4.155 -16.881 1.00 75.44 122 ALA A O 1
ATOM 995 N N . GLN A 1 123 ? -1.526 5.223 -14.915 1.00 72.62 123 GLN A N 1
ATOM 996 C CA . GLN A 1 123 ? -0.340 6.052 -15.130 1.00 72.62 123 GLN A CA 1
ATOM 997 C C . GLN A 1 123 ? 0.925 5.203 -15.333 1.00 72.62 123 GLN A C 1
ATOM 999 O O . GLN A 1 123 ? 1.756 5.510 -16.181 1.00 72.62 123 GLN A O 1
ATOM 1004 N N . THR A 1 124 ? 1.046 4.086 -14.610 1.00 71.00 124 THR A N 1
ATOM 1005 C CA . THR A 1 124 ? 2.187 3.162 -14.732 1.00 71.00 124 THR A CA 1
ATOM 1006 C C . THR A 1 124 ? 2.194 2.406 -16.073 1.00 71.00 124 THR A C 1
ATOM 1008 O O . THR A 1 124 ? 3.259 2.006 -16.539 1.00 71.00 124 THR A O 1
ATOM 1011 N N . PHE A 1 125 ? 1.038 2.249 -16.730 1.00 63.88 125 PHE A N 1
ATOM 1012 C CA . PHE A 1 125 ? 0.921 1.628 -18.058 1.00 63.88 125 PHE A CA 1
ATOM 1013 C C . PHE A 1 125 ? 1.348 2.551 -19.212 1.00 63.88 125 PHE A C 1
ATOM 1015 O O . PHE A 1 125 ? 1.699 2.063 -20.287 1.00 63.88 125 PHE A O 1
ATOM 1022 N N . ILE A 1 126 ? 1.358 3.872 -19.007 1.00 68.62 126 ILE A N 1
ATOM 1023 C CA . ILE A 1 126 ? 1.760 4.847 -20.029 1.00 68.62 126 ILE A CA 1
ATOM 1024 C C . ILE A 1 126 ? 3.294 4.922 -20.048 1.00 68.62 126 ILE A C 1
ATOM 1026 O O . ILE A 1 126 ? 3.917 5.712 -19.340 1.00 68.62 126 ILE A O 1
ATOM 1030 N N . SER A 1 127 ? 3.923 4.059 -20.849 1.00 55.75 127 SER A N 1
ATOM 1031 C CA . SER A 1 127 ? 5.378 3.828 -20.865 1.00 55.75 127 SER A CA 1
ATOM 1032 C C . SER A 1 127 ? 6.218 4.953 -21.488 1.00 55.75 127 SER A C 1
ATOM 1034 O O . SER A 1 127 ? 7.444 4.927 -21.386 1.00 55.75 127 SER A O 1
ATOM 1036 N N . SER A 1 128 ? 5.590 5.945 -22.129 1.00 63.75 128 SER A N 1
ATOM 1037 C CA . SER A 1 128 ? 6.304 6.941 -22.940 1.00 63.75 128 SER A CA 1
ATOM 1038 C C . SER A 1 128 ? 7.032 8.021 -22.121 1.00 63.75 128 SER A C 1
ATOM 1040 O O . SER A 1 128 ? 7.927 8.672 -22.654 1.00 63.75 128 SER A O 1
ATOM 1042 N N . TYR A 1 129 ? 6.700 8.206 -20.833 1.00 67.62 129 TYR A N 1
ATOM 1043 C CA . TYR A 1 129 ? 7.243 9.288 -19.992 1.00 67.62 129 TYR A CA 1
ATOM 1044 C C . TYR A 1 129 ? 7.572 8.838 -18.555 1.00 67.62 129 TYR A C 1
ATOM 1046 O O . TYR A 1 129 ? 6.950 9.270 -17.583 1.00 67.62 129 TYR A O 1
ATOM 1054 N N . TYR A 1 130 ? 8.595 7.992 -18.394 1.00 68.25 130 TYR A N 1
ATOM 1055 C CA . TYR A 1 130 ? 9.009 7.449 -17.087 1.00 68.25 130 TYR A CA 1
ATOM 1056 C C . TYR A 1 130 ? 9.322 8.524 -16.024 1.00 68.25 130 TYR A C 1
ATOM 1058 O O . TYR A 1 130 ? 8.986 8.341 -14.857 1.00 68.25 130 TYR A O 1
ATOM 1066 N N . GLY A 1 131 ? 9.921 9.658 -16.412 1.00 71.38 131 GLY A N 1
ATOM 1067 C CA . GLY A 1 131 ? 10.239 10.755 -15.488 1.00 71.38 131 GLY A CA 1
ATOM 1068 C C . GLY A 1 131 ? 8.996 11.481 -14.964 1.00 71.38 131 GLY A C 1
ATOM 1069 O O . GLY A 1 131 ? 8.901 11.760 -13.772 1.00 71.38 131 GLY A O 1
ATOM 1070 N N . ILE A 1 132 ? 8.007 11.718 -15.832 1.00 77.44 132 ILE A N 1
ATOM 1071 C CA . ILE A 1 132 ? 6.739 12.363 -15.456 1.00 77.44 132 ILE A CA 1
ATOM 1072 C C . ILE A 1 132 ? 5.928 11.437 -14.545 1.00 77.44 132 ILE A C 1
ATOM 1074 O O . ILE A 1 132 ? 5.394 11.886 -13.530 1.00 77.44 132 ILE A O 1
ATOM 1078 N N . ASN A 1 133 ? 5.895 10.136 -14.850 1.00 79.88 133 ASN A N 1
ATOM 1079 C CA . ASN A 1 133 ? 5.236 9.133 -14.011 1.00 79.88 133 ASN A CA 1
ATOM 1080 C C . ASN A 1 133 ? 5.874 9.031 -12.618 1.00 79.88 133 ASN A C 1
ATOM 1082 O O . ASN A 1 133 ? 5.157 8.857 -11.636 1.00 79.88 133 ASN A O 1
ATOM 1086 N N . LEU A 1 134 ? 7.201 9.176 -12.523 1.00 78.44 134 LEU A N 1
ATOM 1087 C CA . LEU A 1 134 ? 7.920 9.182 -11.248 1.00 78.44 134 LEU A CA 1
ATOM 1088 C C . LEU A 1 134 ? 7.578 10.410 -10.403 1.00 78.44 134 LEU A C 1
ATOM 1090 O O . LEU A 1 134 ? 7.231 10.267 -9.232 1.00 78.44 134 LEU A O 1
ATOM 1094 N N . VAL A 1 135 ? 7.624 11.606 -10.995 1.00 84.50 135 VAL A N 1
ATOM 1095 C CA . VAL A 1 135 ? 7.311 12.855 -10.282 1.00 84.50 135 VAL A CA 1
ATOM 1096 C C . VAL A 1 135 ? 5.856 12.871 -9.812 1.00 84.50 135 VAL A C 1
ATOM 1098 O O . VAL A 1 135 ? 5.583 13.150 -8.647 1.00 84.50 135 VAL A O 1
ATOM 1101 N N . SER A 1 136 ? 4.914 12.515 -10.685 1.00 84.69 136 SER A N 1
ATOM 1102 C CA . SER A 1 136 ? 3.490 12.449 -10.331 1.00 84.69 136 SER A CA 1
ATOM 1103 C C . SER A 1 136 ? 3.198 11.394 -9.257 1.00 84.69 136 SER A C 1
ATOM 1105 O O . SER A 1 136 ? 2.451 11.681 -8.324 1.00 84.69 136 SER A O 1
ATOM 1107 N N . ALA A 1 137 ? 3.830 10.214 -9.306 1.00 82.56 137 ALA A N 1
ATOM 1108 C CA . ALA A 1 137 ? 3.688 9.206 -8.253 1.00 82.56 137 ALA A CA 1
ATOM 1109 C C . ALA A 1 137 ? 4.225 9.697 -6.894 1.00 82.56 137 ALA A C 1
ATOM 1111 O O . ALA A 1 137 ? 3.604 9.441 -5.863 1.00 82.56 137 ALA A O 1
ATOM 1112 N N . PHE A 1 138 ? 5.328 10.453 -6.881 1.00 86.06 138 PHE A N 1
ATOM 1113 C CA . PHE A 1 138 ? 5.853 11.089 -5.666 1.00 86.06 138 PHE A CA 1
ATOM 1114 C C . PHE A 1 138 ? 4.910 12.156 -5.097 1.00 86.06 138 PHE A C 1
ATOM 1116 O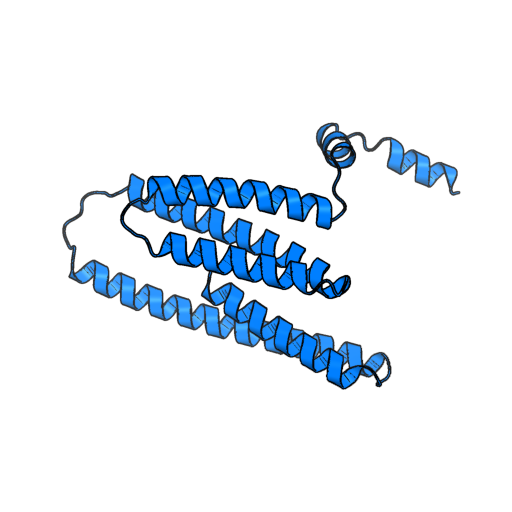 O . PHE A 1 138 ? 4.711 12.213 -3.884 1.00 86.06 138 PHE A O 1
ATOM 1123 N N . ILE A 1 139 ? 4.296 12.980 -5.950 1.00 89.44 139 ILE A N 1
ATOM 1124 C CA . ILE A 1 139 ? 3.308 13.976 -5.512 1.00 89.44 139 ILE A CA 1
ATOM 1125 C C . ILE A 1 139 ? 2.115 13.274 -4.852 1.00 89.44 139 ILE A C 1
ATOM 1127 O O . ILE A 1 139 ? 1.713 13.636 -3.746 1.00 89.44 139 ILE A O 1
ATOM 1131 N N . ILE A 1 140 ? 1.591 12.222 -5.487 1.00 87.50 140 ILE A N 1
ATOM 1132 C CA . ILE A 1 140 ? 0.475 11.431 -4.949 1.00 87.50 140 ILE A CA 1
ATOM 1133 C C . ILE A 1 140 ? 0.864 10.767 -3.620 1.00 87.50 140 ILE A C 1
ATOM 1135 O O . ILE A 1 140 ? 0.063 10.759 -2.686 1.0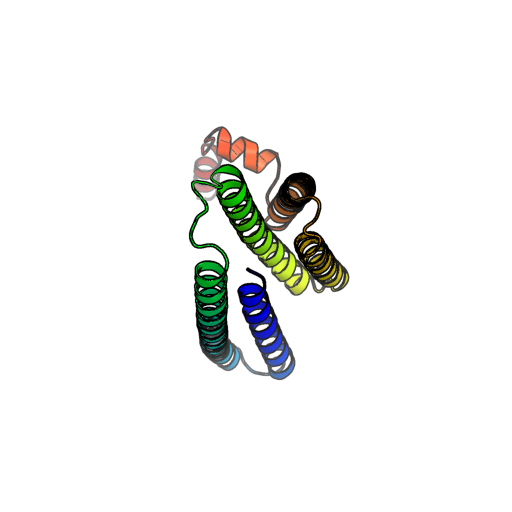0 87.50 140 ILE A O 1
ATOM 1139 N N . LEU A 1 141 ? 2.101 10.273 -3.497 1.00 86.81 141 LEU A N 1
ATOM 1140 C CA . LEU A 1 141 ? 2.638 9.718 -2.253 1.00 86.81 141 LEU A CA 1
ATOM 1141 C C . LEU A 1 141 ? 2.615 10.728 -1.103 1.00 86.81 141 LEU A C 1
ATOM 1143 O O . LEU A 1 141 ? 2.149 10.389 -0.018 1.00 86.81 141 LEU A O 1
ATOM 1147 N N . VAL A 1 142 ? 3.091 11.955 -1.323 1.00 90.38 142 VAL A N 1
ATOM 1148 C CA . VAL A 1 142 ? 3.121 12.995 -0.281 1.00 90.38 142 VAL A CA 1
ATOM 1149 C C . VAL A 1 142 ? 1.708 13.407 0.130 1.00 90.38 142 VAL A C 1
ATOM 1151 O O . VAL A 1 142 ? 1.421 13.526 1.324 1.00 90.38 142 VAL A O 1
ATOM 1154 N N . LEU A 1 143 ? 0.811 13.587 -0.842 1.00 90.44 143 LEU A N 1
ATOM 1155 C CA . LEU A 1 143 ? -0.586 13.939 -0.585 1.00 90.44 143 LEU A CA 1
ATOM 1156 C C . LEU A 1 143 ? -1.289 12.846 0.225 1.00 90.44 143 LEU A C 1
ATOM 1158 O O . LEU A 1 143 ? -1.895 13.136 1.259 1.00 90.44 143 LEU A O 1
ATOM 1162 N N . MET A 1 144 ? -1.154 11.584 -0.190 1.00 86.06 144 MET A N 1
ATOM 1163 C CA . MET A 1 144 ? -1.779 10.479 0.531 1.00 86.06 144 MET A CA 1
ATOM 1164 C C . MET A 1 144 ? -1.124 10.172 1.869 1.00 86.06 144 MET A C 1
ATOM 1166 O O . MET A 1 144 ? -1.834 9.829 2.809 1.00 86.06 144 MET A O 1
ATOM 1170 N N . GLY A 1 145 ? 0.192 10.332 1.993 1.00 87.00 145 GLY A N 1
ATOM 1171 C CA . GLY A 1 145 ? 0.890 10.198 3.269 1.00 87.00 145 GLY A CA 1
ATOM 1172 C C . GLY A 1 145 ? 0.422 11.240 4.281 1.00 87.00 145 GLY A C 1
ATOM 1173 O O . GLY A 1 145 ? 0.148 10.910 5.432 1.00 87.00 145 GLY A O 1
ATOM 1174 N N . THR A 1 146 ? 0.241 12.484 3.830 1.00 87.69 146 THR A N 1
ATOM 1175 C CA . THR A 1 146 ? -0.283 13.574 4.660 1.00 87.69 146 THR A CA 1
ATOM 1176 C C . THR A 1 146 ? -1.711 13.272 5.111 1.00 87.69 146 THR A C 1
ATOM 1178 O O . THR A 1 146 ? -2.026 13.395 6.293 1.00 87.69 146 THR A O 1
ATOM 1181 N N . TRP A 1 147 ? -2.569 12.803 4.201 1.00 86.81 147 TRP A N 1
ATOM 1182 C CA . TRP A 1 147 ? -3.922 12.366 4.545 1.00 86.81 147 TRP A CA 1
ATOM 1183 C C . TRP A 1 147 ? -3.900 11.224 5.570 1.00 86.81 147 TRP A C 1
ATOM 1185 O O . TRP A 1 147 ? -4.548 11.320 6.612 1.00 86.81 147 TRP A O 1
ATOM 1195 N N . ALA A 1 148 ? -3.141 10.157 5.303 1.00 84.25 148 ALA A N 1
ATOM 1196 C CA . ALA A 1 148 ? -3.037 8.994 6.182 1.00 84.25 148 ALA A CA 1
ATOM 1197 C C . ALA A 1 148 ? -2.540 9.377 7.585 1.00 84.25 148 ALA A C 1
ATOM 1199 O O . ALA A 1 148 ? -3.047 8.850 8.573 1.00 84.25 148 ALA A O 1
ATOM 1200 N N . PHE A 1 149 ? -1.617 10.338 7.683 1.00 85.44 149 PHE A N 1
ATOM 1201 C CA . PHE A 1 149 ? -1.146 10.877 8.957 1.00 85.44 149 PHE A CA 1
ATOM 1202 C C . PHE A 1 149 ? -2.277 11.520 9.769 1.00 85.44 149 PHE A C 1
ATOM 1204 O O . PHE A 1 149 ? -2.436 11.196 10.943 1.00 85.44 149 PHE A O 1
ATOM 1211 N N . PHE A 1 150 ? -3.103 12.376 9.157 1.00 83.50 150 PHE A N 1
ATOM 1212 C CA . PHE A 1 150 ? -4.256 12.974 9.844 1.00 83.50 150 PHE A CA 1
ATOM 1213 C C . PHE A 1 150 ? -5.321 11.939 10.214 1.00 83.50 150 PHE A C 1
ATOM 1215 O O . PHE A 1 150 ? -5.904 12.006 11.295 1.00 83.50 150 PHE A O 1
ATOM 1222 N N . VAL A 1 151 ? -5.560 10.964 9.335 1.00 81.94 151 VAL A N 1
ATOM 1223 C CA . VAL A 1 151 ? -6.500 9.862 9.579 1.00 81.94 151 VAL A CA 1
ATOM 1224 C C . VAL A 1 151 ? -6.072 9.010 10.775 1.00 81.94 151 VAL A C 1
ATOM 1226 O O . VAL A 1 151 ? -6.913 8.674 11.602 1.00 81.94 151 VAL A O 1
ATOM 1229 N N . ALA A 1 152 ? -4.774 8.747 10.927 1.00 75.38 152 ALA A N 1
ATOM 1230 C CA . ALA A 1 152 ? -4.216 8.021 12.067 1.00 75.38 152 ALA A CA 1
ATOM 1231 C C . ALA A 1 152 ? -4.192 8.836 13.383 1.00 75.38 152 ALA A C 1
ATOM 1233 O O . ALA A 1 152 ? -3.646 8.370 14.381 1.00 75.38 152 ALA A O 1
ATOM 1234 N N . GLY A 1 153 ? -4.761 10.050 13.405 1.00 77.94 153 GLY A N 1
ATOM 1235 C CA . GLY A 1 153 ? -4.784 10.933 14.577 1.00 77.94 153 GLY A CA 1
ATOM 1236 C C . GLY A 1 153 ? -3.565 11.853 14.704 1.00 77.94 153 GLY A C 1
ATOM 1237 O O . GLY A 1 153 ? -3.397 12.527 15.721 1.00 77.94 153 GLY A O 1
ATOM 1238 N N . GLY A 1 154 ? -2.714 11.911 13.678 1.00 75.06 154 GLY A N 1
ATOM 1239 C CA . GLY A 1 154 ? -1.584 12.827 13.604 1.00 75.06 154 GLY A CA 1
ATOM 1240 C C . GLY A 1 154 ? -2.018 14.291 13.463 1.00 75.06 154 GLY A C 1
ATOM 1241 O O . GLY A 1 154 ? -3.033 14.628 12.860 1.00 75.06 154 GLY A O 1
ATOM 1242 N N . SER A 1 155 ? -1.218 15.194 14.024 1.00 80.88 155 SER A N 1
ATOM 1243 C CA . SER A 1 155 ? -1.394 16.649 13.942 1.00 80.88 155 SER A CA 1
ATOM 1244 C C . SER A 1 155 ? -0.021 17.319 13.870 1.00 80.88 155 SER A C 1
ATOM 1246 O O . SER A 1 155 ? 0.958 16.765 14.375 1.00 80.88 155 SER A O 1
ATOM 1248 N N . CYS A 1 156 ? 0.071 18.533 13.311 1.00 70.25 156 CYS A N 1
ATOM 1249 C CA . CYS A 1 156 ? 1.310 19.329 13.312 1.00 70.25 156 CYS A CA 1
ATOM 1250 C C . CYS A 1 156 ? 1.906 19.499 14.722 1.00 70.25 156 CYS A C 1
ATOM 1252 O O . CYS A 1 156 ? 3.121 19.622 14.874 1.00 70.25 156 CYS A O 1
ATOM 1254 N N . ARG A 1 157 ? 1.063 19.464 15.766 1.00 68.56 157 ARG A N 1
ATOM 1255 C CA . ARG A 1 157 ? 1.498 19.481 17.168 1.00 68.56 157 ARG A CA 1
ATOM 1256 C C . ARG A 1 157 ? 2.168 18.167 17.577 1.00 68.56 157 ARG A C 1
ATOM 1258 O O . ARG A 1 157 ? 3.194 18.212 18.240 1.00 68.56 157 ARG A O 1
ATOM 1265 N N . SER A 1 158 ? 1.632 17.027 17.144 1.00 67.50 158 SER A N 1
ATOM 1266 C CA . SER A 1 158 ? 2.190 15.690 17.396 1.00 67.50 158 SER A CA 1
ATOM 1267 C C . SER A 1 158 ? 3.536 15.494 16.679 1.00 67.50 158 SER A C 1
ATOM 1269 O O . SER A 1 158 ? 4.483 14.982 17.271 1.00 67.50 158 SER A O 1
ATOM 1271 N N . LEU A 1 159 ? 3.670 16.026 15.455 1.00 69.06 159 LEU A N 1
ATOM 1272 C CA . LEU A 1 159 ? 4.935 16.023 14.709 1.00 69.06 159 LEU A CA 1
ATOM 1273 C C . LEU A 1 159 ? 6.013 16.876 15.401 1.00 69.06 159 LEU A C 1
ATOM 1275 O O . LEU A 1 159 ? 7.147 16.429 15.557 1.00 69.06 159 LEU A O 1
ATOM 1279 N N . LYS A 1 160 ? 5.650 18.085 15.867 1.00 69.31 160 LYS A N 1
ATOM 1280 C CA . LYS A 1 160 ? 6.550 18.930 16.671 1.00 69.31 160 LYS A CA 1
ATOM 1281 C C . LYS A 1 160 ? 6.955 18.248 17.979 1.00 69.31 160 LYS A C 1
ATOM 1283 O O . LYS A 1 160 ? 8.128 18.299 18.321 1.00 69.31 160 LYS A O 1
ATOM 1288 N N . LEU A 1 161 ? 6.022 17.598 18.679 1.00 65.62 161 LEU A N 1
ATOM 1289 C CA . LEU A 1 161 ? 6.291 16.910 19.949 1.00 65.62 161 LEU A CA 1
ATOM 1290 C C . LEU A 1 161 ? 7.273 15.736 19.774 1.00 65.62 161 LEU A C 1
ATOM 1292 O O . LEU A 1 161 ? 8.175 15.566 20.590 1.00 65.62 161 LEU A O 1
ATOM 1296 N N . CYS A 1 162 ? 7.124 14.973 18.685 1.00 65.25 162 CYS A N 1
ATOM 1297 C CA . CYS A 1 162 ? 8.002 13.857 18.331 1.00 65.25 162 CYS A CA 1
ATOM 1298 C C . CYS A 1 162 ? 9.407 14.329 17.915 1.00 65.25 162 CYS A C 1
ATOM 1300 O O . CYS A 1 162 ? 10.398 13.808 18.419 1.00 65.25 162 CYS A O 1
ATOM 1302 N N . LEU A 1 163 ? 9.508 15.360 17.064 1.00 69.56 163 LEU A N 1
ATOM 1303 C CA . LEU A 1 163 ? 10.799 15.905 16.613 1.00 69.56 163 LEU A CA 1
ATOM 1304 C C . LEU A 1 163 ? 11.570 16.635 17.719 1.00 69.56 163 LEU A C 1
ATOM 1306 O O . LEU A 1 163 ? 12.797 16.626 17.714 1.00 69.56 163 LEU A O 1
ATOM 1310 N N . LEU A 1 164 ? 10.868 17.259 18.666 1.00 73.06 164 LEU A N 1
ATOM 1311 C CA . LEU A 1 164 ? 11.483 17.920 19.820 1.00 73.06 164 LEU A CA 1
ATOM 1312 C C . LEU A 1 164 ? 11.779 16.953 20.976 1.00 73.06 164 LEU A C 1
ATOM 1314 O O . LEU A 1 164 ? 12.316 17.397 21.989 1.00 73.06 164 LEU A O 1
ATOM 1318 N N . CYS A 1 165 ? 11.432 15.661 20.843 1.00 60.12 165 CYS A N 1
ATOM 1319 C CA . CYS A 1 165 ? 11.545 14.644 21.895 1.00 60.12 165 CYS A CA 1
ATOM 1320 C C . CYS A 1 165 ? 11.045 15.172 23.253 1.00 60.12 165 CYS A C 1
ATOM 1322 O O . CYS A 1 165 ? 11.644 14.952 24.308 1.00 60.12 165 CYS A O 1
ATOM 1324 N N . GLN A 1 166 ? 9.967 15.961 23.220 1.00 57.59 166 GLN A N 1
ATOM 1325 C CA . GLN A 1 166 ? 9.461 16.662 24.391 1.00 57.59 166 GLN A CA 1
ATOM 1326 C C . GLN A 1 166 ? 8.512 15.730 25.154 1.00 57.59 166 GLN A C 1
ATOM 1328 O O . GLN A 1 166 ? 7.341 16.028 25.354 1.00 57.59 166 GLN A O 1
ATOM 1333 N N . ASP A 1 167 ? 9.042 14.588 25.599 1.00 54.06 167 ASP A N 1
ATOM 1334 C CA . ASP A 1 167 ? 8.386 13.592 26.463 1.00 54.06 167 ASP A CA 1
ATOM 1335 C C . ASP A 1 167 ? 8.262 14.087 27.921 1.00 54.06 167 ASP A C 1
ATOM 1337 O O . ASP A 1 167 ? 8.328 13.335 28.884 1.00 54.06 167 ASP A O 1
ATOM 1341 N N . LYS A 1 168 ? 8.145 15.400 28.133 1.00 52.78 168 LYS A N 1
ATOM 1342 C CA . LYS A 1 168 ? 8.048 15.961 29.490 1.00 52.78 168 LYS A CA 1
ATOM 1343 C C . LYS A 1 168 ? 6.609 15.983 30.005 1.00 52.78 168 LYS A C 1
ATOM 1345 O O . LYS A 1 168 ? 6.399 15.921 31.212 1.00 52.78 168 LYS A O 1
ATOM 1350 N N . ASP A 1 169 ? 5.622 15.985 29.110 1.00 56.56 169 ASP A N 1
ATOM 1351 C CA . ASP A 1 169 ? 4.212 16.114 29.495 1.00 56.56 169 ASP A CA 1
ATOM 1352 C C . ASP A 1 169 ? 3.542 14.763 29.812 1.00 56.56 169 ASP A C 1
ATOM 1354 O O . ASP A 1 169 ? 2.579 14.722 30.580 1.00 56.56 169 ASP A O 1
ATOM 1358 N N . PHE A 1 170 ? 4.063 13.642 29.290 1.00 55.56 170 PHE A N 1
ATOM 1359 C CA . PHE A 1 170 ? 3.500 12.307 29.543 1.00 55.56 170 PHE A CA 1
ATOM 1360 C C . PHE A 1 170 ? 3.767 11.834 30.982 1.00 55.56 170 PHE A C 1
ATOM 1362 O O . PHE A 1 170 ? 2.875 11.299 31.645 1.00 55.56 170 PHE A O 1
ATOM 1369 N N . LEU A 1 171 ? 4.959 12.123 31.518 1.00 55.50 171 LEU A N 1
ATOM 1370 C CA . LEU A 1 171 ? 5.293 11.838 32.918 1.00 55.50 171 LEU A CA 1
ATOM 1371 C C . LEU A 1 171 ? 4.524 12.736 33.901 1.00 55.50 171 LEU A C 1
ATOM 1373 O O . LEU A 1 171 ? 4.104 12.265 34.959 1.00 55.50 171 LEU A O 1
ATOM 1377 N N . LEU A 1 172 ? 4.274 14.000 33.543 1.00 57.19 172 LEU A N 1
ATOM 1378 C CA . LEU A 1 172 ? 3.522 14.929 34.394 1.00 57.19 172 LEU A CA 1
ATOM 1379 C C . LEU A 1 172 ? 2.020 14.614 34.440 1.00 57.19 172 LEU A C 1
ATOM 1381 O O . LEU A 1 172 ? 1.392 14.807 35.481 1.00 57.19 172 LEU A O 1
ATOM 1385 N N . TYR A 1 173 ? 1.441 14.081 33.360 1.00 55.72 173 TYR A N 1
ATOM 1386 C CA . TYR A 1 173 ? 0.052 13.613 33.373 1.00 55.72 173 TYR A CA 1
ATOM 1387 C C . TYR A 1 173 ? -0.125 12.377 34.268 1.00 55.72 173 TYR A C 1
ATOM 1389 O O . TYR A 1 173 ? -1.060 12.321 35.068 1.00 55.72 173 TYR A O 1
ATOM 1397 N N . ASN A 1 174 ? 0.814 11.425 34.212 1.00 54.47 174 ASN A N 1
ATOM 1398 C CA . ASN A 1 174 ? 0.752 10.211 35.029 1.00 54.47 174 ASN A CA 1
ATOM 1399 C C . ASN A 1 174 ? 0.997 10.480 36.529 1.00 54.47 174 ASN A C 1
ATOM 1401 O O . ASN A 1 174 ? 0.449 9.779 37.375 1.00 54.47 174 ASN A O 1
ATOM 1405 N N . GLN A 1 175 ? 1.772 11.515 36.879 1.00 54.72 175 GLN A N 1
ATOM 1406 C CA . GLN A 1 175 ? 1.947 11.932 38.278 1.00 54.72 175 GLN A CA 1
ATOM 1407 C C . GLN A 1 175 ? 0.773 12.731 38.851 1.00 54.72 175 GLN A C 1
ATOM 1409 O O . GLN A 1 175 ? 0.621 12.763 40.064 1.00 54.72 175 GLN A O 1
ATOM 1414 N N . ARG A 1 176 ? -0.054 13.375 38.019 1.00 55.34 176 ARG A N 1
ATOM 1415 C CA . ARG A 1 176 ? -1.224 14.139 38.488 1.00 55.34 176 ARG A CA 1
ATOM 1416 C C . ARG A 1 176 ? -2.490 13.289 38.627 1.00 55.34 176 ARG A C 1
ATOM 1418 O O . ARG A 1 176 ? -3.463 13.737 39.222 1.00 55.34 176 ARG A O 1
ATOM 1425 N N . SER A 1 177 ? -2.484 12.093 38.038 1.00 52.47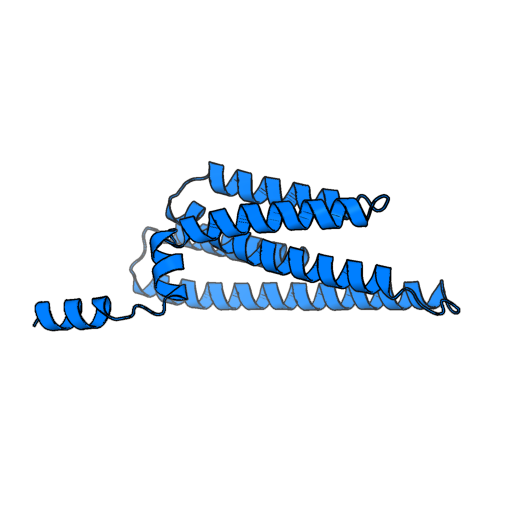 177 SER A N 1
ATOM 1426 C CA . SER A 1 177 ? -3.597 11.138 38.064 1.00 52.47 177 SER A CA 1
ATOM 1427 C C . SER A 1 177 ? -3.465 10.062 39.158 1.00 52.47 177 SER A C 1
ATOM 1429 O O . SER A 1 177 ? -4.306 9.162 39.216 1.00 52.47 177 SER A O 1
ATOM 1431 N N . ARG A 1 178 ? -2.432 10.131 40.003 1.00 45.25 178 ARG A N 1
ATOM 1432 C CA . ARG A 1 178 ? -2.284 9.357 41.244 1.00 45.25 178 ARG A CA 1
ATOM 1433 C C . ARG A 1 178 ? -2.322 10.302 42.433 1.00 45.25 178 ARG A C 1
ATOM 1435 O O . ARG A 1 178 ? -2.829 9.853 43.479 1.00 45.25 178 ARG A O 1
#

Nearest PDB structures (foldseek):
  8oqz-assembly1_C  TM=5.167E-01  e=4.843E-15  Homo sapiens
  8kco-assembly1_C  TM=5.148E-01  e=7.796E-09  Homo sapiens

Radius of gyration: 21.55 Å; Cα contacts (8 Å, |Δi|>4): 77; chains: 1; bounding box: 52×38×68 Å

pLDDT: mean 72.28, std 8.89, range [45.25, 90.44]

InterPro domains:
  IPR009294 Gamma-secretase subunit Aph-1 [PF06105] (74-155)
  IPR009294 Gamma-secretase subunit Aph-1 [PTHR12889] (78-171)

Solvent-accessible surface area (backbone atoms only — not comparable to full-atom values): 9919 Å² total; per-residue (Å²): 103,70,56,61,48,52,25,49,51,54,34,50,49,54,46,48,53,51,46,70,73,45,74,88,57,63,73,71,59,52,56,54,50,52,55,52,46,49,53,54,29,50,50,43,41,51,52,37,52,52,52,50,51,54,52,51,49,53,51,51,55,54,49,55,74,75,53,88,73,78,87,74,58,67,67,62,53,48,50,52,51,50,48,50,51,48,50,49,54,39,51,53,28,49,50,54,46,41,54,54,21,60,74,68,68,38,62,69,54,42,53,50,51,52,50,55,51,52,50,55,55,54,48,68,67,54,74,90,44,64,68,60,48,46,54,52,49,52,52,52,34,54,54,42,46,53,50,28,40,47,73,74,70,48,45,78,66,55,54,50,40,60,77,64,66,58,70,64,59,65,59,53,52,61,62,72,76,108